Protein AF-A0A9W6ATB6-F1 (afdb_monomer_lite)

Secondary structure (DSSP, 8-state):
-----BSS-TTGGG---TT--SSTT--STTT-HHHHHHHHHHH----SEEEEEEES-SS--SGGGEEEEEEEEPTTEEEEE-SSS-TTSGGGEEEEE--EEEE-HHHHHHHHHSSS-EEEEEEEE--TT--HHHHHHHHHHHHSTTTTT-TTEEEEEEEEETTEEEEEEEES-TT--TTTGGG----PPEEEEEEETTEEEEEE-GGGHHHHHHHHHHHHHHH-SS--SSEEEETTS----S--SS---

Organism: Aspergillus tubingensis (NCBI:txid5068)

Radius of gyration: 21.25 Å; chains: 1; bounding box: 56×43×58 Å

pLDDT: mean 87.38, std 10.64, range [40.62, 98.19]

Structure (mmCIF, N/CA/C/O backbone):
data_AF-A0A9W6ATB6-F1
#
_entry.id   AF-A0A9W6ATB6-F1
#
loop_
_atom_site.group_PDB
_atom_site.id
_atom_site.type_symbol
_atom_site.label_atom_id
_atom_site.label_alt_id
_atom_site.label_comp_id
_atom_site.label_asym_id
_atom_site.label_entity_id
_atom_site.label_seq_id
_atom_site.pdbx_PDB_ins_code
_atom_site.Cartn_x
_atom_site.Cartn_y
_atom_site.Cartn_z
_atom_site.occupancy
_atom_site.B_iso_or_equiv
_atom_site.auth_seq_id
_atom_site.auth_comp_id
_atom_site.auth_asym_id
_atom_site.auth_atom_id
_atom_site.pdbx_PDB_model_num
ATOM 1 N N . MET A 1 1 ? 9.695 2.662 3.527 1.00 40.62 1 MET A N 1
ATOM 2 C CA . MET A 1 1 ? 10.762 3.210 2.650 1.00 40.62 1 MET A CA 1
ATOM 3 C C . MET A 1 1 ? 11.583 2.045 2.100 1.00 40.62 1 MET A C 1
ATOM 5 O O . MET A 1 1 ? 11.672 1.049 2.800 1.00 40.62 1 MET A O 1
ATOM 9 N N . GLY A 1 2 ? 12.122 2.125 0.875 1.00 66.19 2 GLY A N 1
ATOM 10 C CA . GLY A 1 2 ? 12.948 1.052 0.278 1.00 66.19 2 GLY A CA 1
ATOM 11 C C . GLY A 1 2 ? 12.470 0.556 -1.094 1.00 66.19 2 GLY A C 1
ATOM 12 O O . GLY A 1 2 ? 12.297 -0.646 -1.294 1.00 66.19 2 GLY A O 1
ATOM 13 N N . ALA A 1 3 ? 12.191 1.471 -2.027 1.00 74.06 3 ALA A N 1
ATOM 14 C CA . ALA A 1 3 ? 11.895 1.095 -3.409 1.00 74.06 3 ALA A CA 1
ATOM 15 C C . ALA A 1 3 ? 13.180 0.599 -4.101 1.00 74.06 3 ALA A C 1
ATOM 17 O O . ALA A 1 3 ? 14.219 1.225 -3.903 1.00 74.06 3 ALA A O 1
ATOM 18 N N . PRO A 1 4 ? 13.144 -0.480 -4.899 1.00 85.12 4 PRO A N 1
ATOM 19 C CA . PRO A 1 4 ? 14.263 -0.852 -5.759 1.00 85.12 4 PRO A CA 1
ATOM 20 C C . PRO A 1 4 ? 14.436 0.196 -6.857 1.00 85.12 4 PRO A C 1
ATOM 22 O O . PRO A 1 4 ? 13.518 0.427 -7.642 1.00 85.12 4 PRO A O 1
ATOM 25 N N . TRP A 1 5 ? 15.582 0.868 -6.870 1.00 82.88 5 TRP A N 1
ATOM 26 C CA . TRP A 1 5 ? 15.861 1.994 -7.771 1.00 82.88 5 TRP A CA 1
ATOM 27 C C . TRP A 1 5 ? 17.123 1.785 -8.605 1.00 82.88 5 TRP A C 1
ATOM 29 O O . TRP A 1 5 ? 17.363 2.534 -9.549 1.00 82.88 5 TRP A O 1
ATOM 39 N N . TYR A 1 6 ? 17.932 0.783 -8.265 1.00 86.94 6 TYR A N 1
ATOM 40 C CA . TYR A 1 6 ? 19.217 0.566 -8.899 1.00 86.94 6 TYR A CA 1
ATOM 41 C C . TYR A 1 6 ? 19.015 -0.126 -10.253 1.00 86.94 6 TYR A C 1
ATOM 43 O O . TYR A 1 6 ? 18.779 -1.331 -10.309 1.00 86.94 6 TYR A O 1
ATOM 51 N N . ILE A 1 7 ? 19.057 0.677 -11.317 1.00 87.81 7 ILE A N 1
ATOM 52 C CA . ILE A 1 7 ? 18.967 0.275 -12.738 1.00 87.81 7 ILE A CA 1
ATOM 53 C C . ILE A 1 7 ? 20.161 0.785 -13.564 1.00 87.81 7 ILE A C 1
ATOM 55 O O . ILE A 1 7 ? 20.270 0.517 -14.758 1.00 87.81 7 ILE A O 1
ATOM 59 N N . ALA A 1 8 ? 21.018 1.582 -12.920 1.00 79.12 8 ALA A N 1
ATOM 60 C CA . ALA A 1 8 ? 22.196 2.232 -13.472 1.00 79.12 8 ALA A CA 1
ATOM 61 C C . ALA A 1 8 ? 23.217 2.446 -12.339 1.00 79.12 8 ALA A C 1
ATOM 63 O O . ALA A 1 8 ? 22.824 2.804 -11.224 1.00 79.12 8 ALA A O 1
ATOM 64 N N . GLY A 1 9 ? 24.506 2.241 -12.612 1.00 67.94 9 GLY A N 1
ATOM 65 C CA . GLY A 1 9 ? 25.577 2.425 -11.634 1.00 67.94 9 GLY A CA 1
ATOM 66 C C . GLY A 1 9 ? 26.065 3.882 -11.579 1.00 67.94 9 GLY A C 1
ATOM 67 O O . GLY A 1 9 ? 26.130 4.539 -12.620 1.00 67.94 9 GLY A O 1
ATOM 68 N N . PRO A 1 10 ? 26.458 4.410 -10.401 1.00 55.34 10 PRO A N 1
ATOM 69 C CA . PRO A 1 10 ? 26.841 5.817 -10.215 1.00 55.34 10 PRO A CA 1
ATOM 70 C C . PRO A 1 10 ? 28.096 6.262 -10.996 1.00 55.34 10 PRO A C 1
ATOM 72 O O . PRO A 1 10 ? 28.376 7.455 -11.056 1.00 55.34 10 PRO A O 1
ATOM 75 N N . THR A 1 11 ? 28.841 5.342 -11.615 1.00 53.41 11 THR A N 1
ATOM 76 C CA . THR A 1 11 ? 30.089 5.612 -12.359 1.00 53.41 11 THR A CA 1
ATOM 77 C C . THR A 1 11 ? 29.994 5.332 -13.861 1.00 53.41 11 THR A C 1
ATOM 79 O O . THR A 1 11 ? 30.994 5.413 -14.574 1.00 53.41 11 THR A O 1
ATOM 82 N N . GLN A 1 12 ? 28.802 5.032 -14.384 1.00 55.31 12 GLN A N 1
ATOM 83 C CA . GLN A 1 12 ? 28.665 4.714 -15.806 1.00 55.31 12 GLN A CA 1
ATOM 84 C C . GLN A 1 12 ? 28.831 5.956 -16.699 1.00 55.31 12 GLN A C 1
ATOM 86 O O . GLN A 1 12 ? 29.430 5.875 -17.768 1.00 55.31 12 GLN A O 1
ATOM 91 N N . ALA A 1 13 ? 28.397 7.135 -16.233 1.00 52.75 13 ALA A N 1
ATOM 92 C CA . ALA A 1 13 ? 28.571 8.387 -16.975 1.00 52.75 13 ALA A CA 1
ATOM 93 C C . ALA A 1 13 ? 30.051 8.731 -17.240 1.00 52.75 13 ALA A C 1
ATOM 95 O O . ALA A 1 13 ? 30.351 9.431 -18.204 1.00 52.75 13 ALA A O 1
ATOM 96 N N . SER A 1 14 ? 30.975 8.247 -16.401 1.00 55.66 14 SER A N 1
ATOM 97 C CA . SER A 1 14 ? 32.410 8.518 -16.515 1.00 55.66 14 SER A CA 1
ATOM 98 C C . SER A 1 14 ? 33.210 7.429 -17.234 1.00 55.66 14 SER A C 1
ATOM 100 O O . SER A 1 14 ? 34.382 7.660 -17.525 1.00 55.66 14 SER A O 1
ATOM 102 N N . THR A 1 15 ? 32.622 6.266 -17.545 1.00 56.56 15 THR A N 1
ATOM 103 C CA . THR A 1 15 ? 33.332 5.161 -18.216 1.00 56.56 15 THR A CA 1
ATOM 104 C C . THR A 1 15 ? 32.416 4.377 -19.161 1.00 56.56 15 THR A C 1
ATOM 106 O O . THR A 1 15 ? 31.655 3.511 -18.742 1.00 56.56 15 THR A O 1
ATOM 109 N N . LEU A 1 16 ? 32.521 4.653 -20.464 1.00 57.72 16 LEU A N 1
ATOM 110 C CA . LEU A 1 16 ? 31.886 3.854 -21.516 1.00 57.72 16 LEU A CA 1
ATOM 111 C C . LEU A 1 16 ? 32.810 2.684 -21.881 1.00 57.72 16 LEU A C 1
ATOM 113 O O . LEU A 1 16 ? 33.821 2.881 -22.552 1.00 57.72 16 LEU A O 1
ATOM 117 N N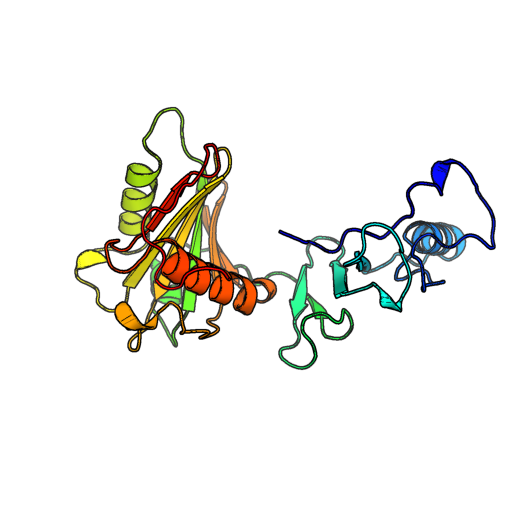 . SER A 1 17 ? 32.482 1.474 -21.426 1.00 62.22 17 SER A N 1
ATOM 118 C CA . SER A 1 17 ? 33.198 0.244 -21.787 1.00 62.22 17 SER A CA 1
ATOM 119 C C . SER A 1 17 ? 32.211 -0.905 -22.040 1.00 62.22 17 SER A C 1
ATOM 121 O O . SER A 1 17 ? 31.280 -1.060 -21.249 1.00 62.22 17 SER A O 1
ATOM 123 N N . PRO A 1 18 ? 32.420 -1.752 -23.069 1.00 56.84 18 PRO A N 1
ATOM 124 C CA . PRO A 1 18 ? 31.570 -2.918 -23.352 1.00 56.84 18 PRO A CA 1
ATOM 125 C C . PRO A 1 18 ? 31.541 -3.973 -22.238 1.00 56.84 18 PRO A C 1
ATOM 127 O O . PRO A 1 18 ? 30.653 -4.815 -22.207 1.00 56.84 18 PRO A O 1
ATOM 130 N N . SER A 1 19 ? 32.530 -3.960 -21.343 1.00 61.38 19 SER A N 1
ATOM 131 C CA . SER A 1 19 ? 32.666 -4.901 -20.224 1.00 61.38 19 SER A CA 1
ATOM 132 C C . SER A 1 19 ? 32.197 -4.327 -18.882 1.00 61.38 19 SER A C 1
ATOM 134 O O . SER A 1 19 ? 32.367 -4.977 -17.849 1.00 61.38 19 SER A O 1
ATOM 136 N N . LEU A 1 20 ? 31.617 -3.120 -18.878 1.00 62.75 20 LEU A N 1
ATOM 137 C CA . LEU A 1 20 ? 31.107 -2.472 -17.674 1.00 62.75 20 LEU A CA 1
ATOM 138 C C . LEU A 1 20 ? 29.583 -2.597 -17.608 1.00 62.75 20 LEU A C 1
ATOM 140 O O . LEU A 1 20 ? 28.862 -1.990 -18.397 1.00 62.75 20 LEU A O 1
ATOM 144 N N . TYR A 1 21 ? 29.107 -3.359 -16.629 1.00 70.62 21 TYR A N 1
ATOM 145 C CA . TYR A 1 21 ? 27.685 -3.527 -16.358 1.00 70.62 21 TYR A CA 1
ATOM 146 C C . TYR A 1 21 ? 27.271 -2.671 -15.174 1.00 70.62 21 TYR A C 1
ATOM 148 O O . TYR A 1 21 ? 27.948 -2.624 -14.146 1.00 70.62 21 TYR A O 1
ATOM 156 N N . SER A 1 22 ? 26.149 -1.985 -15.336 1.00 72.56 22 SER A N 1
ATOM 157 C CA . SER A 1 22 ? 25.661 -0.994 -14.393 1.00 72.56 22 SER A CA 1
ATOM 158 C C . SER A 1 22 ? 25.219 -1.590 -13.086 1.00 72.56 22 SER A C 1
ATOM 160 O O . SER A 1 22 ? 25.426 -0.962 -12.058 1.00 72.56 22 SER A O 1
ATOM 162 N N . VAL A 1 23 ? 24.554 -2.745 -13.137 1.00 80.00 23 VAL A N 1
ATOM 163 C CA . VAL A 1 23 ? 23.928 -3.379 -11.981 1.00 80.00 23 VAL A CA 1
ATOM 164 C C . VAL A 1 23 ? 24.797 -4.550 -11.547 1.00 80.00 23 VAL A C 1
ATOM 166 O O . VAL A 1 23 ? 24.889 -5.538 -12.276 1.00 80.00 23 VAL A O 1
ATOM 169 N N . PRO A 1 24 ? 25.439 -4.477 -10.371 1.00 79.81 24 PRO A N 1
ATOM 170 C CA . PRO A 1 24 ? 26.286 -5.562 -9.906 1.00 79.81 24 PRO A CA 1
ATOM 171 C C . PRO A 1 24 ? 25.545 -6.899 -9.852 1.00 79.81 24 PRO A C 1
ATOM 173 O O . PRO A 1 24 ? 24.448 -6.993 -9.303 1.00 79.81 24 PRO A O 1
ATOM 176 N N . GLY A 1 25 ? 26.159 -7.934 -10.426 1.00 80.62 25 GLY A N 1
ATOM 177 C CA . GLY A 1 25 ? 25.570 -9.271 -10.531 1.00 80.62 25 GLY A CA 1
ATOM 178 C C . GLY A 1 25 ? 24.708 -9.512 -11.774 1.00 80.62 25 GLY A C 1
ATOM 179 O O . GLY A 1 25 ? 24.335 -10.658 -12.006 1.00 80.62 25 GLY A O 1
ATOM 180 N N . TYR A 1 26 ? 24.442 -8.490 -12.595 1.00 86.38 26 TYR A N 1
ATOM 181 C CA . TYR A 1 26 ? 23.658 -8.616 -13.825 1.00 86.38 26 TYR A CA 1
ATOM 182 C C . TYR A 1 26 ? 24.405 -8.059 -15.027 1.00 86.38 26 TYR A C 1
ATOM 184 O O . TYR A 1 26 ? 25.126 -7.070 -14.933 1.00 86.38 26 TYR A O 1
ATOM 192 N N . GLN A 1 27 ? 24.222 -8.720 -16.165 1.00 86.44 27 GLN A N 1
ATOM 193 C CA . GLN A 1 27 ? 24.918 -8.419 -17.415 1.00 86.44 27 GLN A CA 1
ATOM 194 C C . GLN A 1 27 ? 23.938 -8.439 -18.592 1.00 86.44 27 GLN A C 1
ATOM 196 O O . GLN A 1 27 ? 24.212 -9.001 -19.648 1.00 86.44 27 GLN A O 1
ATOM 201 N N . ASP A 1 28 ? 22.740 -7.889 -18.378 1.00 90.06 28 ASP A N 1
ATOM 202 C CA . ASP A 1 28 ? 21.630 -7.986 -19.319 1.00 90.06 28 ASP A CA 1
ATOM 203 C C . ASP A 1 28 ? 20.793 -6.701 -19.391 1.00 90.06 28 ASP A C 1
ATOM 205 O O . ASP A 1 28 ? 20.712 -5.911 -18.447 1.00 90.06 28 ASP A O 1
ATOM 209 N N . ALA A 1 29 ? 20.120 -6.528 -20.529 1.00 91.38 29 ALA A N 1
ATOM 210 C CA . ALA A 1 29 ? 19.270 -5.378 -20.825 1.00 91.38 29 ALA A CA 1
ATOM 211 C C . ALA A 1 29 ? 18.003 -5.275 -19.955 1.00 91.38 29 ALA A C 1
ATOM 213 O O . ALA A 1 29 ? 17.335 -4.245 -19.992 1.00 91.38 29 ALA A O 1
ATOM 214 N N . LYS A 1 30 ? 17.628 -6.310 -19.186 1.00 93.44 30 LYS A N 1
ATOM 215 C CA . LYS A 1 30 ? 16.477 -6.214 -18.276 1.00 93.44 30 LYS A CA 1
ATOM 216 C C . LYS A 1 30 ? 16.838 -5.499 -16.982 1.00 93.44 30 LYS A C 1
ATOM 218 O O . LYS A 1 30 ? 15.944 -4.908 -16.390 1.00 93.44 30 LYS A O 1
ATOM 223 N N . HIS A 1 31 ? 18.093 -5.543 -16.543 1.00 92.12 31 HIS A N 1
ATOM 224 C CA . HIS A 1 31 ? 18.542 -4.901 -15.301 1.00 92.12 31 HIS A CA 1
ATOM 225 C C . HIS A 1 31 ? 19.327 -3.613 -15.562 1.00 92.12 31 HIS A C 1
ATOM 227 O O . HIS A 1 31 ? 19.255 -2.681 -14.765 1.00 92.12 31 HIS A O 1
ATOM 233 N N . ASP A 1 32 ? 20.044 -3.542 -16.684 1.00 88.88 32 ASP A N 1
ATOM 234 C CA . ASP A 1 32 ? 20.870 -2.399 -17.059 1.00 88.88 32 ASP A CA 1
ATOM 235 C C . ASP A 1 32 ? 20.158 -1.510 -18.089 1.00 88.88 32 ASP A C 1
ATOM 237 O O . ASP A 1 32 ? 19.939 -1.908 -19.238 1.00 88.88 32 ASP A O 1
ATOM 241 N N . ILE A 1 33 ? 19.819 -0.281 -17.686 1.00 89.44 33 ILE A N 1
ATOM 242 C CA . ILE A 1 33 ? 19.111 0.667 -18.554 1.00 89.44 33 ILE A CA 1
ATOM 243 C C . ILE A 1 33 ? 19.924 1.078 -19.790 1.00 89.44 33 ILE A C 1
ATOM 245 O O . ILE A 1 33 ? 19.340 1.373 -20.832 1.00 89.44 33 ILE A O 1
ATOM 249 N N . PHE A 1 34 ? 21.255 1.095 -19.705 1.00 86.50 34 PHE A N 1
ATOM 250 C CA . PHE A 1 34 ? 22.114 1.466 -20.823 1.00 86.50 34 PHE A CA 1
ATOM 251 C C . PHE A 1 34 ? 22.158 0.352 -21.868 1.00 86.50 34 PHE A C 1
ATOM 253 O O . PHE A 1 34 ? 22.003 0.628 -23.056 1.00 86.50 34 PHE A O 1
ATOM 260 N N . LEU A 1 35 ? 22.255 -0.911 -21.439 1.00 88.19 35 LEU A N 1
ATOM 261 C CA . LEU A 1 35 ? 22.126 -2.053 -22.351 1.00 88.19 35 LEU A CA 1
ATOM 262 C C . LEU A 1 35 ? 20.732 -2.122 -22.986 1.00 88.19 35 LEU A C 1
ATOM 264 O O . LEU A 1 35 ? 20.614 -2.402 -24.178 1.00 88.19 35 LEU A O 1
ATOM 268 N N . ALA A 1 36 ? 19.677 -1.824 -22.221 1.00 92.75 36 ALA A N 1
ATOM 269 C CA . ALA A 1 36 ? 18.326 -1.692 -22.767 1.00 92.75 36 ALA A CA 1
ATOM 270 C C . ALA A 1 36 ? 18.235 -0.584 -23.824 1.00 92.75 36 ALA A C 1
ATOM 272 O O . ALA A 1 36 ? 17.594 -0.778 -24.856 1.00 92.75 36 ALA A O 1
ATOM 273 N N . LEU A 1 37 ? 18.888 0.558 -23.594 1.00 91.62 37 LEU A N 1
ATOM 274 C CA . LEU A 1 37 ? 18.913 1.668 -24.541 1.00 91.62 37 LEU A CA 1
ATOM 275 C C . LEU A 1 37 ? 19.675 1.314 -25.824 1.00 91.62 37 LEU A C 1
ATOM 277 O O . LEU A 1 37 ? 19.161 1.584 -26.907 1.00 91.62 37 LEU A O 1
ATOM 281 N N . ILE A 1 38 ? 20.850 0.683 -25.716 1.00 90.44 38 ILE A N 1
ATOM 282 C CA . ILE A 1 38 ? 21.612 0.183 -26.873 1.00 90.44 38 ILE A CA 1
ATOM 283 C C . ILE A 1 38 ? 20.737 -0.768 -27.687 1.00 90.44 38 ILE A C 1
ATOM 285 O O . ILE A 1 38 ? 20.545 -0.564 -28.881 1.00 90.44 38 ILE A O 1
ATOM 289 N N . ASN A 1 39 ? 20.128 -1.758 -27.032 1.00 93.56 39 ASN A N 1
ATOM 290 C CA . ASN A 1 39 ? 19.275 -2.732 -27.704 1.00 93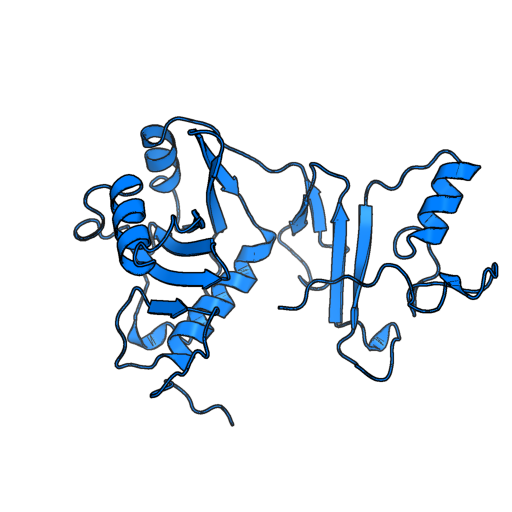.56 39 ASN A CA 1
ATOM 291 C C . ASN A 1 39 ? 18.050 -2.080 -28.373 1.00 93.56 39 ASN A C 1
ATOM 293 O O . ASN A 1 39 ? 17.610 -2.504 -29.442 1.00 93.56 39 ASN A O 1
ATOM 297 N N . TRP A 1 40 ? 17.505 -1.021 -27.775 1.00 96.25 40 TRP A N 1
ATOM 298 C CA . TRP A 1 40 ? 16.414 -0.271 -28.383 1.00 96.25 40 TRP A CA 1
ATOM 299 C C . TRP A 1 40 ? 16.869 0.494 -29.631 1.00 96.25 40 TRP A C 1
ATOM 301 O O . TRP A 1 40 ? 16.208 0.411 -30.665 1.00 96.25 40 TRP A O 1
ATOM 311 N N . VAL A 1 41 ? 17.994 1.206 -29.563 1.00 96.94 41 VAL A N 1
ATOM 312 C CA . VAL A 1 41 ? 18.489 2.031 -30.675 1.00 96.94 41 VAL A CA 1
ATOM 313 C C . VAL A 1 41 ? 19.029 1.177 -31.822 1.00 96.94 41 VAL A C 1
ATOM 315 O O . VAL A 1 41 ? 18.716 1.451 -32.977 1.00 96.94 41 VAL A O 1
ATOM 318 N N . GLU A 1 42 ? 19.817 0.147 -31.519 1.00 96.12 42 GLU A N 1
ATOM 319 C CA . GLU A 1 42 ? 20.503 -0.666 -32.529 1.00 96.12 42 GLU A CA 1
ATOM 320 C C . GLU A 1 42 ? 19.608 -1.771 -33.099 1.00 96.12 42 GLU A C 1
ATOM 322 O O . GLU A 1 42 ? 19.632 -2.019 -34.303 1.00 96.12 42 GLU A O 1
ATOM 327 N N . ASN A 1 43 ? 18.773 -2.398 -32.261 1.00 96.62 43 ASN A N 1
ATOM 328 C CA . ASN A 1 43 ? 17.962 -3.559 -32.653 1.00 96.62 43 ASN A CA 1
ATOM 329 C C . ASN A 1 43 ? 16.454 -3.269 -32.675 1.00 96.62 43 ASN A C 1
ATOM 331 O O . ASN A 1 43 ? 15.649 -4.188 -32.835 1.00 96.62 43 ASN A O 1
ATOM 335 N N . GLY A 1 44 ? 16.034 -2.019 -32.455 1.00 95.62 44 GLY A N 1
ATOM 336 C CA . GLY A 1 44 ? 14.619 -1.631 -32.448 1.00 95.62 44 GLY A CA 1
ATOM 337 C C . GLY A 1 44 ? 13.796 -2.255 -31.313 1.00 95.62 44 GLY A C 1
ATOM 338 O O . GLY A 1 44 ? 12.567 -2.226 -31.362 1.00 95.62 44 GLY A O 1
ATOM 339 N N . THR A 1 45 ? 14.441 -2.832 -30.294 1.00 95.62 45 THR A N 1
ATOM 340 C CA . THR A 1 45 ? 13.764 -3.593 -29.234 1.00 95.62 45 THR A CA 1
ATOM 341 C C . THR A 1 45 ? 13.587 -2.738 -27.982 1.00 95.62 45 THR A C 1
ATOM 343 O O . THR A 1 45 ? 14.453 -2.698 -27.109 1.00 95.62 45 THR A O 1
ATOM 346 N N . ALA A 1 46 ? 12.458 -2.033 -27.895 1.00 94.50 46 ALA A N 1
ATOM 347 C CA . ALA A 1 46 ? 12.116 -1.228 -26.724 1.00 94.50 46 ALA A CA 1
ATOM 348 C C . ALA A 1 46 ? 11.811 -2.117 -25.497 1.00 94.50 46 ALA A C 1
ATOM 350 O O . ALA A 1 46 ? 11.103 -3.118 -25.636 1.00 94.50 46 ALA A O 1
ATOM 351 N N . PRO A 1 47 ? 12.281 -1.761 -24.288 1.00 94.75 47 PRO A N 1
ATOM 352 C CA . PRO A 1 47 ? 11.979 -2.529 -23.086 1.00 94.75 47 PRO A CA 1
ATOM 353 C C . PRO A 1 47 ? 10.536 -2.293 -22.612 1.00 94.75 47 PRO A C 1
ATOM 355 O O . PRO A 1 47 ? 10.122 -1.160 -22.369 1.00 94.75 47 PRO A O 1
ATOM 358 N N . ASP A 1 48 ? 9.784 -3.371 -22.381 1.00 93.00 48 ASP A N 1
ATOM 359 C CA . ASP A 1 48 ? 8.476 -3.307 -21.707 1.00 93.00 48 ASP A CA 1
ATOM 360 C C . ASP A 1 48 ? 8.597 -2.943 -20.213 1.00 93.00 48 ASP A C 1
ATOM 362 O O . ASP A 1 48 ? 7.662 -2.409 -19.601 1.00 93.00 48 ASP A O 1
ATOM 366 N N . TYR A 1 49 ? 9.742 -3.271 -19.611 1.00 95.38 49 TYR A N 1
ATOM 367 C CA . TYR A 1 49 ? 10.080 -3.002 -18.218 1.00 95.38 49 TYR A CA 1
ATOM 368 C C . TYR A 1 49 ? 11.596 -3.055 -17.996 1.00 95.38 49 TYR A C 1
ATOM 370 O O . TYR A 1 49 ? 12.315 -3.677 -18.774 1.00 95.38 49 TYR A O 1
ATOM 378 N N . ILE A 1 50 ? 12.056 -2.453 -16.896 1.00 95.88 50 ILE A N 1
ATOM 379 C CA . ILE A 1 50 ? 13.435 -2.563 -16.388 1.00 95.88 50 ILE A CA 1
ATOM 380 C C . ILE A 1 50 ? 13.382 -3.007 -14.926 1.00 95.88 50 ILE A C 1
ATOM 382 O O . ILE A 1 50 ? 12.603 -2.462 -14.152 1.00 95.88 50 ILE A O 1
ATOM 386 N N . ILE A 1 51 ? 14.173 -3.989 -14.514 1.00 95.31 51 ILE A N 1
ATOM 387 C CA . ILE A 1 51 ? 14.200 -4.498 -13.142 1.00 95.31 51 ILE A CA 1
ATOM 388 C C . ILE A 1 51 ? 15.086 -3.595 -12.286 1.00 95.31 51 ILE A C 1
ATOM 390 O O . ILE A 1 51 ? 16.302 -3.551 -12.449 1.00 95.31 51 ILE A O 1
ATOM 394 N N . GLY A 1 52 ? 14.465 -2.898 -11.335 1.00 93.12 52 GLY A N 1
ATOM 395 C CA . GLY A 1 52 ? 15.176 -2.180 -10.287 1.00 93.12 52 GLY A CA 1
ATOM 396 C C . GLY A 1 52 ? 15.605 -3.127 -9.178 1.00 93.12 52 GLY A C 1
ATOM 397 O O . GLY A 1 52 ? 14.800 -3.939 -8.716 1.00 93.12 52 GLY A O 1
ATOM 398 N N . SER A 1 53 ? 16.842 -2.971 -8.712 1.00 90.69 53 SER A N 1
ATOM 399 C CA . SER A 1 53 ? 17.380 -3.698 -7.559 1.00 90.69 53 SER A CA 1
ATOM 400 C C . SER A 1 53 ? 17.517 -2.790 -6.335 1.00 90.69 53 SER A C 1
ATOM 402 O O . SER A 1 53 ? 17.720 -1.576 -6.442 1.00 90.69 53 SER A O 1
ATOM 404 N N . ARG A 1 54 ? 17.367 -3.377 -5.149 1.00 88.81 54 ARG A N 1
ATOM 405 C CA . ARG A 1 54 ? 17.735 -2.783 -3.866 1.00 88.81 54 ARG A CA 1
ATOM 406 C C . ARG A 1 54 ? 18.760 -3.689 -3.212 1.00 88.81 54 ARG A C 1
ATOM 408 O O . ARG A 1 54 ? 18.576 -4.902 -3.181 1.00 88.81 54 ARG A O 1
ATOM 415 N N . PHE A 1 55 ? 19.798 -3.064 -2.680 1.00 86.75 55 PHE A N 1
ATOM 416 C CA . PHE A 1 55 ? 20.824 -3.737 -1.909 1.00 86.75 55 PHE A CA 1
ATOM 417 C C . PHE A 1 55 ? 20.615 -3.427 -0.421 1.00 86.75 55 PHE A C 1
ATOM 419 O O . PHE A 1 55 ? 20.268 -2.297 -0.065 1.00 86.75 55 PHE A O 1
ATOM 426 N N . ASN A 1 56 ? 20.811 -4.419 0.445 1.00 85.25 56 ASN A N 1
ATOM 427 C CA . ASN A 1 56 ? 20.786 -4.267 1.906 1.00 85.25 56 ASN A CA 1
ATOM 428 C C . ASN A 1 56 ? 22.141 -3.849 2.496 1.00 85.25 56 ASN A C 1
ATOM 430 O O . ASN A 1 56 ? 22.272 -3.747 3.714 1.00 85.25 56 ASN A O 1
ATOM 434 N N . SER A 1 57 ? 23.135 -3.606 1.643 1.00 77.44 57 SER A N 1
ATOM 435 C CA . SER A 1 57 ? 24.486 -3.217 2.024 1.00 77.44 57 SER A CA 1
ATOM 436 C C . SER A 1 57 ? 24.803 -1.817 1.514 1.00 77.44 57 SER A C 1
ATOM 438 O O . SER A 1 57 ? 24.496 -1.463 0.377 1.00 77.44 57 SER A O 1
ATOM 440 N N . SER A 1 58 ? 25.441 -1.023 2.372 1.00 69.31 58 SER A N 1
ATOM 441 C CA . SER A 1 58 ? 25.939 0.316 2.030 1.00 69.31 58 SER A CA 1
ATOM 442 C C . SER A 1 58 ? 27.384 0.298 1.525 1.00 69.31 58 SER A C 1
ATOM 444 O O . SER A 1 58 ? 27.895 1.335 1.109 1.00 69.31 58 SER A O 1
ATOM 446 N N . VAL A 1 59 ? 28.055 -0.856 1.612 1.00 71.25 59 VAL A N 1
ATOM 447 C CA . VAL A 1 59 ? 29.504 -0.998 1.388 1.00 71.25 59 VAL A CA 1
ATOM 448 C C . VAL A 1 59 ? 29.803 -1.938 0.223 1.00 71.25 59 VAL A C 1
ATOM 450 O O . VAL A 1 59 ? 30.755 -1.715 -0.517 1.00 71.25 59 VAL A O 1
ATOM 453 N N . GLU A 1 60 ? 28.971 -2.961 0.028 1.00 71.44 60 GLU A N 1
ATOM 454 C CA . GLU A 1 60 ? 29.165 -3.986 -0.991 1.00 71.44 60 GLU A CA 1
ATOM 455 C C . GLU A 1 60 ? 27.901 -4.146 -1.838 1.00 71.44 60 GLU A C 1
ATOM 457 O O . GLU A 1 60 ? 26.854 -4.569 -1.352 1.00 71.44 60 GLU A O 1
ATOM 462 N N . TYR A 1 61 ? 28.009 -3.829 -3.124 1.00 75.94 61 TYR A N 1
ATOM 463 C CA . TYR A 1 61 ? 26.933 -4.001 -4.093 1.00 75.94 61 TYR A CA 1
ATOM 464 C C . TYR A 1 61 ? 27.261 -5.225 -4.947 1.00 75.94 61 TYR A C 1
ATOM 466 O O . TYR A 1 61 ? 28.022 -5.121 -5.904 1.00 75.94 61 TYR A O 1
ATOM 474 N N . THR A 1 62 ? 26.739 -6.391 -4.576 1.00 77.81 62 THR A N 1
ATOM 475 C CA . THR A 1 62 ? 26.884 -7.656 -5.316 1.00 77.81 62 THR A CA 1
ATOM 476 C C . THR A 1 62 ? 25.534 -8.362 -5.378 1.00 77.81 62 THR A C 1
ATOM 478 O O . THR A 1 62 ? 24.607 -7.998 -4.657 1.00 77.81 62 THR A O 1
ATOM 481 N N . SER A 1 63 ? 25.393 -9.390 -6.219 1.00 77.56 63 SER A N 1
ATOM 482 C CA . SER A 1 63 ? 24.143 -10.164 -6.311 1.00 77.56 63 SER A CA 1
ATOM 483 C C . SER A 1 63 ? 23.674 -10.708 -4.956 1.00 77.56 63 SER A C 1
ATOM 485 O O . SER A 1 63 ? 22.477 -10.773 -4.704 1.00 77.56 63 SER A O 1
ATOM 487 N N . ASN A 1 64 ? 24.608 -11.039 -4.061 1.00 82.69 64 ASN A N 1
ATOM 488 C CA . ASN A 1 64 ? 24.316 -11.583 -2.733 1.00 82.69 64 ASN A CA 1
ATOM 489 C C . ASN A 1 64 ? 23.785 -10.538 -1.743 1.00 82.69 64 ASN A C 1
ATOM 491 O O . ASN A 1 64 ? 23.198 -10.906 -0.729 1.00 82.69 64 ASN A O 1
ATOM 495 N N . THR A 1 65 ? 24.000 -9.248 -2.007 1.00 84.62 65 THR A N 1
ATOM 496 C CA . THR A 1 65 ? 23.505 -8.162 -1.152 1.00 84.62 65 THR A CA 1
ATOM 497 C C . THR A 1 65 ? 22.182 -7.591 -1.654 1.00 84.62 65 THR A C 1
ATOM 499 O O . THR A 1 65 ? 21.655 -6.654 -1.056 1.00 84.62 65 THR A O 1
ATOM 502 N N . ILE A 1 66 ? 21.605 -8.153 -2.722 1.00 87.69 66 ILE A N 1
ATOM 503 C CA . ILE A 1 66 ? 20.272 -7.791 -3.205 1.00 87.69 66 ILE A CA 1
ATOM 504 C C . ILE A 1 66 ? 19.226 -8.414 -2.297 1.00 87.69 66 ILE A C 1
ATOM 506 O O . ILE A 1 66 ? 19.157 -9.629 -2.146 1.00 87.69 66 ILE A O 1
ATOM 510 N N . ASP A 1 67 ? 18.374 -7.573 -1.725 1.00 88.75 67 ASP A N 1
ATOM 511 C CA . ASP A 1 67 ? 17.296 -8.018 -0.846 1.00 88.75 67 ASP A CA 1
ATOM 512 C C . ASP A 1 67 ? 15.904 -7.721 -1.404 1.00 88.75 67 ASP A C 1
ATOM 514 O O . ASP A 1 67 ? 14.904 -8.081 -0.787 1.00 88.75 67 ASP A O 1
ATOM 518 N N . LYS A 1 68 ? 15.813 -7.026 -2.545 1.00 90.19 68 LYS A N 1
ATOM 519 C CA . LYS A 1 68 ? 14.538 -6.754 -3.210 1.00 90.19 68 LYS A CA 1
ATOM 520 C C . LYS A 1 68 ? 14.714 -6.348 -4.663 1.00 90.19 68 LYS A C 1
ATOM 522 O O . LYS A 1 68 ? 15.454 -5.410 -4.957 1.00 90.19 68 LYS A O 1
ATOM 527 N N . GLN A 1 69 ? 13.920 -6.936 -5.551 1.00 92.19 69 GLN A N 1
ATOM 528 C CA . GLN A 1 69 ? 13.834 -6.532 -6.951 1.00 92.19 69 GLN A CA 1
ATOM 529 C C . GLN A 1 69 ? 12.394 -6.293 -7.394 1.00 92.19 69 GLN A C 1
ATOM 531 O O . GLN A 1 69 ? 11.466 -6.974 -6.963 1.00 92.19 69 GLN A O 1
ATOM 536 N N . ARG A 1 70 ? 12.170 -5.300 -8.257 1.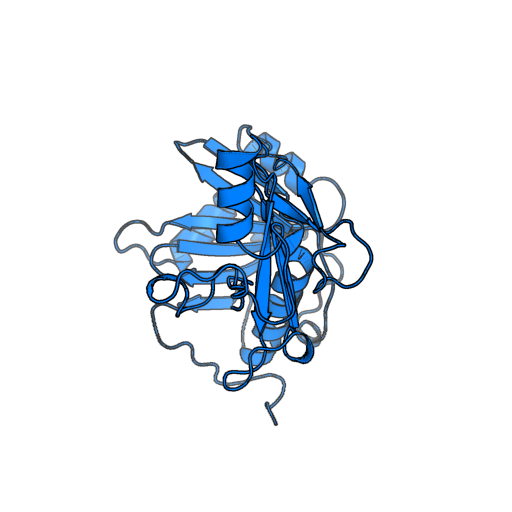00 93.44 70 ARG A N 1
ATOM 537 C CA . ARG A 1 70 ? 10.843 -5.030 -8.836 1.00 93.44 70 ARG A CA 1
ATOM 538 C C . ARG A 1 70 ? 10.969 -4.601 -10.294 1.00 93.44 70 ARG A C 1
ATOM 540 O O . ARG A 1 70 ? 11.819 -3.760 -10.585 1.00 93.44 70 ARG A O 1
ATOM 547 N N . PRO A 1 71 ? 10.095 -5.079 -11.196 1.00 94.88 71 PRO A N 1
ATOM 548 C CA . PRO A 1 71 ? 10.016 -4.507 -12.527 1.00 94.88 71 PRO A CA 1
ATOM 549 C C . PRO A 1 71 ? 9.452 -3.080 -12.456 1.00 94.88 71 PRO A C 1
ATOM 551 O O . PRO A 1 71 ? 8.422 -2.809 -11.841 1.00 94.88 71 PRO A O 1
ATOM 554 N N . ILE A 1 72 ? 10.137 -2.150 -13.103 1.00 93.62 72 ILE A N 1
ATOM 555 C CA . ILE A 1 72 ? 9.692 -0.793 -13.391 1.00 93.62 72 ILE A CA 1
ATOM 556 C C . ILE A 1 72 ? 9.024 -0.857 -14.760 1.00 93.62 72 ILE A C 1
ATOM 558 O O . ILE A 1 72 ? 9.685 -0.927 -15.792 1.00 93.62 72 ILE A O 1
ATOM 562 N N . CYS A 1 73 ? 7.697 -0.908 -14.755 1.00 93.31 73 CYS A N 1
ATOM 563 C CA . CYS A 1 73 ? 6.904 -1.096 -15.962 1.00 93.31 73 CYS A CA 1
ATOM 564 C C . CYS A 1 73 ? 6.797 0.183 -16.793 1.00 93.31 73 CYS A C 1
ATOM 566 O O . CYS A 1 73 ? 6.632 1.275 -16.241 1.00 93.31 73 CYS A O 1
ATOM 568 N N . ALA A 1 74 ? 6.782 0.034 -18.118 1.00 92.19 74 ALA A N 1
ATOM 569 C CA . ALA A 1 74 ? 6.439 1.124 -19.017 1.00 92.19 74 ALA A CA 1
ATOM 570 C C . ALA A 1 74 ? 5.028 1.658 -18.708 1.00 92.19 74 ALA A C 1
ATOM 572 O O . ALA A 1 74 ? 4.049 0.907 -18.596 1.00 92.19 74 ALA A O 1
ATOM 573 N N . TYR A 1 75 ? 4.914 2.978 -18.565 1.00 86.00 75 TYR A N 1
ATOM 574 C CA . TYR A 1 75 ? 3.635 3.639 -18.322 1.00 86.00 75 TYR A CA 1
ATOM 575 C C . TYR A 1 75 ? 2.643 3.318 -19.460 1.00 86.00 75 TYR A C 1
ATOM 577 O O . TYR A 1 75 ? 3.041 3.356 -20.623 1.00 86.00 75 TYR A O 1
ATOM 585 N N . PRO A 1 76 ? 1.352 3.032 -19.177 1.00 87.50 76 PRO A N 1
ATOM 586 C CA . PRO A 1 76 ? 0.627 3.180 -17.906 1.00 87.50 76 PRO A CA 1
ATOM 587 C C . PRO A 1 76 ? 0.560 1.921 -17.025 1.00 87.50 76 PRO A C 1
ATOM 589 O O . PRO A 1 76 ? -0.244 1.882 -16.086 1.00 87.50 76 PRO A O 1
ATOM 592 N N . LYS A 1 77 ? 1.343 0.881 -17.332 1.00 90.00 77 LYS A N 1
ATOM 593 C CA . LYS A 1 77 ? 1.341 -0.373 -16.571 1.00 90.00 77 LYS A CA 1
ATOM 594 C C . LYS A 1 77 ? 2.048 -0.191 -15.225 1.00 90.00 77 LYS A C 1
ATOM 596 O O . LYS A 1 77 ? 2.884 0.693 -15.057 1.00 90.00 77 LYS A O 1
ATOM 601 N N . LEU A 1 78 ? 1.717 -1.049 -14.266 1.00 87.94 78 LEU A N 1
ATOM 602 C CA . LEU A 1 78 ? 2.404 -1.171 -12.984 1.00 87.94 78 LEU A CA 1
ATOM 603 C C . LEU A 1 78 ? 2.740 -2.628 -12.698 1.00 87.94 78 LEU A C 1
ATOM 605 O O . LEU A 1 78 ? 2.029 -3.534 -13.130 1.00 87.94 78 LEU A O 1
ATOM 609 N N . ALA A 1 79 ? 3.808 -2.829 -11.932 1.00 90.12 79 ALA A N 1
ATOM 610 C CA . ALA A 1 79 ? 4.196 -4.142 -11.455 1.00 90.12 79 ALA A CA 1
ATOM 611 C C . ALA A 1 79 ? 3.168 -4.657 -10.451 1.00 90.12 79 ALA A C 1
ATOM 613 O O . ALA A 1 79 ? 2.966 -4.073 -9.383 1.00 90.12 79 ALA A O 1
ATOM 614 N N . GLN A 1 80 ? 2.530 -5.763 -10.801 1.00 88.81 80 GLN A N 1
ATOM 615 C CA . GLN A 1 80 ? 1.534 -6.439 -9.995 1.00 88.81 80 GLN A CA 1
ATOM 616 C C . GLN A 1 80 ? 2.057 -7.816 -9.609 1.00 88.81 80 GLN A C 1
ATOM 618 O O . GLN A 1 80 ? 2.399 -8.617 -10.473 1.00 88.81 80 GLN A O 1
ATOM 623 N N . TYR A 1 81 ? 2.087 -8.083 -8.305 1.00 87.06 81 TYR A N 1
ATOM 624 C CA . TYR A 1 81 ? 2.433 -9.398 -7.778 1.00 87.06 81 TYR A CA 1
ATOM 625 C C . TYR A 1 81 ? 1.438 -10.447 -8.285 1.00 87.06 81 TYR A C 1
ATOM 627 O O . TYR A 1 81 ? 0.225 -10.211 -8.247 1.00 87.06 81 TYR A O 1
ATOM 635 N N . VAL A 1 82 ? 1.943 -11.593 -8.741 1.00 88.31 82 VAL A N 1
ATOM 636 C CA . VAL A 1 82 ? 1.113 -12.664 -9.322 1.00 88.31 82 VAL A CA 1
ATOM 637 C C . VAL A 1 82 ? 0.288 -13.417 -8.275 1.00 88.31 82 VAL A C 1
ATOM 639 O O . VAL A 1 82 ? -0.689 -14.070 -8.625 1.00 88.31 82 VAL A O 1
ATOM 642 N N . GLY A 1 83 ? 0.618 -13.264 -6.987 1.00 82.19 83 GLY A N 1
ATOM 643 C CA . GLY A 1 83 ? -0.120 -13.855 -5.864 1.00 82.19 83 GLY A CA 1
ATOM 644 C C . GLY A 1 83 ? 0.588 -15.034 -5.195 1.00 82.19 83 GLY A C 1
ATOM 645 O O . GLY A 1 83 ? 0.149 -15.473 -4.136 1.00 82.19 83 GLY A O 1
ATOM 646 N N . SER A 1 84 ? 1.702 -15.501 -5.755 1.00 83.12 84 SER A N 1
ATOM 647 C CA . SER A 1 84 ? 2.499 -16.627 -5.261 1.00 83.12 84 SER A CA 1
ATOM 648 C C . SER A 1 84 ? 3.993 -16.396 -5.499 1.00 83.12 84 SER A C 1
ATOM 650 O O . SER A 1 84 ? 4.351 -15.680 -6.432 1.00 83.12 84 SER A O 1
ATOM 652 N N . GLY A 1 85 ? 4.840 -17.033 -4.686 1.00 89.19 85 GLY A N 1
ATOM 653 C CA . GLY A 1 85 ? 6.299 -16.896 -4.742 1.00 89.19 85 GLY A CA 1
ATOM 654 C C . GLY A 1 85 ? 6.871 -15.970 -3.665 1.00 89.19 85 GLY A C 1
ATOM 655 O O . GLY A 1 85 ? 6.174 -15.557 -2.737 1.00 89.19 85 GLY A O 1
ATOM 656 N N . ASP A 1 86 ? 8.165 -15.675 -3.763 1.00 87.44 86 ASP A N 1
ATOM 657 C CA . ASP A 1 86 ? 8.782 -14.650 -2.927 1.00 87.44 86 ASP A CA 1
ATOM 658 C C . ASP A 1 86 ? 8.333 -13.269 -3.415 1.00 87.44 86 ASP A C 1
ATOM 660 O O . ASP A 1 86 ? 8.431 -12.942 -4.602 1.00 87.44 86 ASP A O 1
ATOM 664 N N . ILE A 1 87 ? 7.837 -12.446 -2.491 1.00 86.88 87 ILE A N 1
ATOM 665 C CA . ILE A 1 87 ? 7.452 -11.080 -2.810 1.00 86.88 87 ILE A CA 1
ATOM 666 C C . ILE A 1 87 ? 8.673 -10.246 -3.174 1.00 86.88 87 ILE A C 1
ATOM 668 O O . ILE A 1 87 ? 8.494 -9.246 -3.846 1.00 86.88 87 ILE A O 1
ATOM 672 N N . ASP A 1 88 ? 9.884 -10.588 -2.740 1.00 89.25 88 ASP A N 1
ATOM 673 C CA . ASP A 1 88 ? 11.082 -9.791 -2.997 1.00 89.25 88 ASP A CA 1
ATOM 674 C C . ASP A 1 88 ? 11.794 -10.123 -4.317 1.00 89.25 88 ASP A C 1
ATOM 676 O O . ASP A 1 88 ? 12.614 -9.327 -4.775 1.00 89.25 88 ASP A O 1
ATOM 680 N N . ASP A 1 89 ? 11.341 -11.166 -5.012 1.00 91.75 89 ASP A N 1
ATOM 681 C CA . ASP A 1 89 ? 11.788 -11.563 -6.349 1.00 91.75 89 ASP A CA 1
ATOM 682 C C . ASP A 1 89 ? 10.963 -10.880 -7.462 1.00 91.75 89 ASP A C 1
ATOM 684 O O . ASP A 1 89 ? 9.727 -10.889 -7.454 1.00 91.75 89 ASP A O 1
ATOM 688 N N . ALA A 1 90 ? 11.646 -10.294 -8.451 1.00 93.94 90 ALA A N 1
ATOM 689 C CA . ALA A 1 90 ? 11.020 -9.639 -9.597 1.00 93.94 90 ALA A CA 1
ATOM 690 C C . ALA A 1 90 ? 10.263 -10.605 -10.526 1.00 93.94 90 ALA A C 1
ATOM 692 O O . ALA A 1 90 ? 9.328 -10.162 -11.195 1.00 93.94 90 ALA A O 1
ATOM 693 N N . ALA A 1 91 ? 10.618 -11.895 -10.561 1.00 94.50 91 ALA A N 1
ATOM 694 C CA . ALA A 1 91 ? 9.959 -12.898 -11.402 1.00 94.50 91 ALA A CA 1
ATOM 695 C C . ALA A 1 91 ? 8.490 -13.136 -11.013 1.00 94.50 91 ALA A C 1
ATOM 697 O O . ALA A 1 91 ? 7.676 -13.514 -11.853 1.00 94.50 91 ALA A O 1
ATOM 698 N N . ASN A 1 92 ? 8.126 -12.842 -9.761 1.00 94.25 92 ASN A N 1
ATOM 699 C CA . ASN A 1 92 ? 6.762 -12.994 -9.254 1.00 94.25 92 ASN A CA 1
ATOM 700 C C . ASN A 1 92 ? 5.896 -11.740 -9.490 1.00 94.25 92 ASN A C 1
ATOM 702 O O . ASN A 1 92 ? 4.867 -11.548 -8.835 1.00 94.25 92 ASN A O 1
ATOM 706 N N . PHE A 1 93 ? 6.298 -10.861 -10.414 1.00 93.12 93 PHE A N 1
ATOM 707 C CA . PHE A 1 93 ? 5.564 -9.655 -10.792 1.00 93.12 93 PHE A CA 1
ATOM 708 C C . PHE A 1 93 ? 5.348 -9.578 -12.300 1.00 93.12 93 PHE A C 1
ATOM 710 O O . PHE A 1 93 ? 6.235 -9.857 -13.097 1.00 93.12 93 PHE A O 1
ATOM 717 N N . GLU A 1 94 ? 4.180 -9.077 -12.688 1.00 93.69 94 GLU A N 1
ATOM 718 C CA . GLU A 1 94 ? 3.828 -8.813 -14.080 1.00 93.69 94 GLU A CA 1
ATOM 719 C C . GLU A 1 94 ? 3.411 -7.356 -14.265 1.00 93.69 94 GLU A C 1
ATOM 721 O O . GLU A 1 94 ? 2.735 -6.766 -13.420 1.00 93.69 94 GLU A O 1
ATOM 726 N N . CYS A 1 95 ? 3.770 -6.770 -15.405 1.00 92.81 95 CYS A N 1
ATOM 727 C CA . CYS A 1 95 ? 3.332 -5.428 -15.761 1.00 92.81 95 CYS A CA 1
ATOM 728 C C . CYS A 1 95 ? 1.885 -5.443 -16.259 1.00 92.81 95 CYS A C 1
ATOM 730 O O . CYS A 1 95 ? 1.614 -5.810 -17.403 1.00 92.81 95 CYS A O 1
ATOM 732 N N . LYS A 1 96 ? 0.952 -4.990 -15.417 1.00 90.75 96 LYS A N 1
ATOM 733 C CA . LYS A 1 96 ? -0.484 -4.932 -15.725 1.00 90.75 96 LYS A CA 1
ATOM 734 C C . LYS A 1 96 ? -0.997 -3.502 -15.731 1.00 90.75 96 LYS A C 1
ATOM 736 O O . LYS A 1 96 ? -0.503 -2.633 -15.013 1.00 90.75 96 LYS A O 1
ATOM 741 N N . ALA A 1 97 ? -1.996 -3.240 -16.569 1.00 85.69 97 ALA A N 1
ATOM 742 C CA . ALA A 1 97 ? -2.720 -1.981 -16.509 1.00 85.69 97 ALA A CA 1
ATOM 743 C C . ALA A 1 97 ? -3.472 -1.892 -15.175 1.00 85.69 97 ALA A C 1
ATOM 745 O O . ALA A 1 97 ? -4.038 -2.874 -14.696 1.00 85.69 97 ALA A O 1
ATOM 746 N N . LEU A 1 98 ? -3.494 -0.702 -14.581 1.00 76.44 98 LEU A N 1
ATOM 747 C CA . LEU A 1 98 ? -4.306 -0.465 -13.396 1.00 76.44 98 LEU A CA 1
ATOM 748 C C . LEU A 1 98 ? -5.789 -0.630 -13.726 1.00 76.44 98 LEU A C 1
ATOM 750 O O . LEU A 1 98 ? -6.316 0.105 -14.562 1.00 76.44 98 LEU A O 1
ATOM 754 N N . VAL A 1 99 ? -6.472 -1.507 -12.992 1.00 77.94 99 VAL A N 1
ATOM 755 C CA . VAL A 1 99 ? -7.936 -1.513 -12.953 1.00 77.94 99 VAL A CA 1
ATOM 756 C C . VAL A 1 99 ? -8.376 -0.262 -12.197 1.00 77.94 99 VAL A C 1
ATOM 758 O O . VAL A 1 99 ? -8.073 -0.090 -11.011 1.00 77.94 99 VAL A O 1
ATOM 761 N N . ARG A 1 100 ? -9.019 0.654 -12.922 1.00 76.75 100 ARG A N 1
ATOM 762 C CA . ARG A 1 100 ? -9.530 1.919 -12.395 1.00 76.75 100 ARG A CA 1
ATOM 763 C C . ARG A 1 100 ? -11.030 1.962 -12.610 1.00 76.75 100 ARG A C 1
ATOM 765 O O . ARG A 1 100 ? -11.468 2.073 -13.754 1.00 76.75 100 ARG A O 1
ATOM 772 N N . THR A 1 101 ? -11.787 1.976 -11.525 1.00 78.12 101 THR A N 1
ATOM 773 C CA . THR A 1 101 ? -13.205 2.313 -11.594 1.00 78.12 101 THR A CA 1
ATOM 774 C C . THR A 1 101 ? -13.327 3.829 -11.484 1.00 78.12 101 THR A C 1
ATOM 776 O O . THR A 1 101 ? -12.846 4.444 -10.527 1.00 78.12 101 THR A O 1
ATOM 779 N N . THR A 1 102 ? -13.900 4.455 -12.512 1.00 77.81 102 THR A N 1
ATOM 780 C CA . THR A 1 102 ? -14.262 5.877 -12.485 1.00 77.81 102 THR A CA 1
ATOM 781 C C . THR A 1 102 ? -15.774 5.957 -12.534 1.00 77.81 102 THR A C 1
ATOM 783 O O . THR A 1 102 ? -16.376 5.629 -13.551 1.00 77.81 102 THR A O 1
ATOM 786 N N . SER A 1 103 ? -16.385 6.379 -11.437 1.00 80.12 103 SER A N 1
ATOM 787 C CA . SER A 1 103 ? -17.829 6.576 -11.346 1.00 80.12 103 SER A CA 1
ATOM 788 C C . SER A 1 103 ? -18.140 7.685 -10.345 1.00 80.12 103 SER A C 1
ATOM 790 O O . SER A 1 103 ? -17.240 8.277 -9.743 1.00 80.12 103 SER A O 1
ATOM 792 N N . ASN A 1 104 ? -19.424 7.996 -10.171 1.00 88.25 104 ASN A N 1
ATOM 793 C CA . ASN A 1 104 ? -19.850 8.870 -9.086 1.00 88.25 104 ASN A CA 1
ATOM 794 C C . ASN A 1 104 ? -19.554 8.216 -7.717 1.00 88.25 104 ASN A C 1
ATOM 796 O O . ASN A 1 104 ? -19.360 7.001 -7.613 1.00 88.25 104 ASN A O 1
ATOM 800 N N . LEU A 1 105 ? -19.497 9.038 -6.668 1.00 90.31 105 LEU A N 1
ATOM 801 C CA . LEU A 1 105 ? -19.155 8.572 -5.324 1.00 90.31 105 LEU A CA 1
ATOM 802 C C . LEU A 1 105 ? -20.144 7.533 -4.758 1.00 90.31 105 LEU A C 1
ATOM 804 O O . LEU A 1 105 ? -19.659 6.579 -4.159 1.00 90.31 105 LEU A O 1
ATOM 808 N N . PRO A 1 106 ? -21.477 7.643 -4.955 1.00 92.88 106 PRO A N 1
ATOM 809 C CA . PRO A 1 106 ? -22.412 6.608 -4.509 1.00 92.88 106 PRO A CA 1
ATOM 810 C C . PRO A 1 106 ? -22.099 5.219 -5.077 1.00 92.88 106 PRO A C 1
ATOM 812 O O . PRO A 1 106 ? -21.977 4.274 -4.309 1.00 92.88 106 PRO A O 1
ATOM 815 N N . ASN A 1 107 ? -21.840 5.102 -6.384 1.00 90.88 107 ASN A N 1
ATOM 816 C CA . ASN A 1 107 ? -21.515 3.809 -6.992 1.00 90.88 107 ASN A CA 1
ATOM 817 C C . ASN A 1 107 ? -20.178 3.250 -6.471 1.00 90.88 107 ASN A C 1
ATOM 819 O O . ASN A 1 107 ? -20.059 2.050 -6.243 1.00 90.88 107 ASN A O 1
ATOM 823 N N . ILE A 1 108 ? -19.177 4.116 -6.250 1.00 92.25 108 ILE A N 1
ATOM 824 C CA . ILE A 1 108 ? -17.901 3.706 -5.636 1.00 92.25 108 ILE A CA 1
ATOM 825 C C . ILE A 1 108 ? -18.132 3.221 -4.206 1.00 92.25 108 ILE A C 1
ATOM 827 O O . ILE A 1 108 ? -17.527 2.239 -3.786 1.00 92.25 108 ILE A O 1
ATOM 831 N N . ARG A 1 109 ? -18.987 3.907 -3.444 1.00 93.31 109 ARG A N 1
ATOM 832 C CA . ARG A 1 109 ? -19.331 3.517 -2.077 1.00 93.31 109 ARG A CA 1
ATOM 833 C C . ARG A 1 109 ? -19.953 2.125 -2.060 1.00 93.31 109 ARG A C 1
ATOM 835 O O . ARG A 1 109 ? -19.500 1.294 -1.280 1.00 93.31 109 ARG A O 1
ATOM 842 N N . ASP A 1 110 ? -20.903 1.853 -2.949 1.00 92.31 110 ASP A N 1
ATOM 843 C CA . ASP A 1 110 ? -21.525 0.532 -3.064 1.00 92.31 110 ASP A CA 1
ATOM 844 C C . ASP A 1 110 ? -20.490 -0.545 -3.429 1.00 92.31 110 ASP A C 1
ATOM 846 O O . ASP A 1 110 ? -20.457 -1.601 -2.803 1.00 92.31 110 ASP A O 1
ATOM 850 N N . GLU A 1 111 ? -19.575 -0.266 -4.365 1.00 91.44 111 GLU A N 1
ATOM 851 C CA . GLU A 1 111 ? -18.465 -1.167 -4.725 1.00 91.44 111 GLU A CA 1
ATOM 852 C C . GLU A 1 111 ? -17.510 -1.428 -3.545 1.00 91.44 111 GLU A C 1
ATOM 854 O O . GLU A 1 111 ? -17.061 -2.557 -3.323 1.00 91.44 111 GLU A O 1
ATOM 859 N N . ILE A 1 112 ? -17.195 -0.396 -2.758 1.00 93.56 112 ILE A N 1
ATOM 860 C CA . ILE A 1 112 ? -16.344 -0.523 -1.573 1.00 93.56 112 ILE A CA 1
ATOM 861 C C . ILE A 1 112 ? -17.038 -1.370 -0.502 1.00 93.56 112 ILE A C 1
ATOM 863 O O . ILE A 1 112 ? -16.397 -2.261 0.049 1.00 93.56 112 ILE A O 1
ATOM 867 N N . LEU A 1 113 ? -18.320 -1.128 -0.232 1.00 93.75 113 LEU A N 1
ATOM 868 C CA . LEU A 1 113 ? -19.078 -1.820 0.816 1.00 93.75 113 LEU A CA 1
ATOM 869 C C . LEU A 1 113 ? -19.455 -3.262 0.449 1.00 93.75 113 LEU A C 1
ATOM 871 O O . LEU A 1 113 ? -19.734 -4.064 1.340 1.00 93.75 113 LEU A O 1
ATOM 875 N N . LYS A 1 114 ? -19.465 -3.599 -0.844 1.00 90.56 114 LYS A N 1
ATOM 876 C CA . LYS A 1 114 ? -19.723 -4.957 -1.330 1.00 90.56 114 LYS A CA 1
ATOM 877 C C . LYS A 1 114 ? -18.578 -5.916 -0.977 1.00 90.56 114 LYS A C 1
ATOM 879 O O . LYS A 1 114 ? -17.424 -5.509 -0.888 1.00 90.56 114 LYS A O 1
ATOM 884 N N . ASP A 1 115 ? -18.876 -7.210 -0.917 1.00 83.19 115 ASP A N 1
ATOM 885 C CA . ASP A 1 115 ? -17.897 -8.304 -0.859 1.00 83.19 115 ASP A CA 1
ATOM 886 C C . ASP A 1 115 ? -17.081 -8.370 0.454 1.00 83.19 115 ASP A C 1
ATOM 888 O O . ASP A 1 115 ? -17.487 -7.879 1.506 1.00 83.19 115 ASP A O 1
ATOM 892 N N . ASN A 1 116 ? -15.932 -9.046 0.384 1.00 89.81 116 ASN A N 1
ATOM 893 C CA . ASN A 1 116 ? -15.052 -9.372 1.502 1.00 89.81 116 ASN A CA 1
ATOM 894 C C . ASN A 1 116 ? -14.267 -8.161 2.032 1.00 89.81 116 ASN A C 1
ATOM 896 O O . ASN A 1 116 ? -14.144 -7.126 1.368 1.00 89.81 116 ASN A O 1
ATOM 900 N N . ALA A 1 117 ? -13.659 -8.358 3.206 1.00 95.81 117 ALA A N 1
ATOM 901 C CA . ALA A 1 117 ? -12.799 -7.393 3.876 1.00 95.81 117 ALA A CA 1
ATOM 902 C C . ALA A 1 117 ? -11.765 -6.755 2.932 1.00 95.81 117 ALA A C 1
ATOM 904 O O . ALA A 1 117 ? -11.054 -7.448 2.196 1.00 95.81 117 ALA A O 1
ATOM 905 N N . LYS A 1 118 ? -11.650 -5.426 2.970 1.00 95.69 118 LYS A N 1
ATOM 906 C CA . LYS A 1 118 ? -10.706 -4.662 2.141 1.00 95.69 118 LYS A CA 1
ATOM 907 C C . LYS A 1 118 ? -10.193 -3.429 2.873 1.00 95.69 118 LYS A C 1
ATOM 909 O O . LYS A 1 118 ? -10.851 -2.912 3.768 1.00 95.69 118 LYS A O 1
ATOM 914 N N . ARG A 1 119 ? -9.020 -2.944 2.464 1.00 97.31 119 ARG A N 1
ATOM 915 C CA . ARG A 1 119 ? -8.410 -1.724 3.004 1.00 97.31 119 ARG A CA 1
ATOM 916 C C . ARG A 1 119 ? -8.471 -0.609 1.975 1.00 97.31 119 ARG A C 1
ATOM 918 O O . ARG A 1 119 ? -7.915 -0.734 0.885 1.00 97.31 119 ARG A O 1
ATOM 925 N N . ILE A 1 120 ? -9.116 0.492 2.330 1.00 97.81 120 ILE A N 1
ATOM 926 C CA . ILE A 1 120 ? -9.224 1.692 1.510 1.00 97.81 120 ILE A CA 1
ATOM 927 C C . ILE A 1 120 ? -8.235 2.733 2.027 1.00 97.81 120 ILE A C 1
ATOM 929 O O . ILE A 1 120 ? -8.311 3.175 3.171 1.00 97.81 120 ILE A O 1
ATOM 933 N N . ILE A 1 121 ? -7.314 3.145 1.160 1.00 98.00 121 ILE A N 1
ATOM 934 C CA . ILE A 1 121 ? -6.414 4.272 1.389 1.00 98.00 121 ILE A CA 1
ATOM 935 C C . ILE A 1 121 ? -6.986 5.475 0.653 1.00 98.00 121 ILE A C 1
ATOM 937 O O . ILE A 1 121 ? -6.869 5.582 -0.571 1.00 98.00 121 ILE A O 1
ATOM 941 N N . ILE A 1 122 ? -7.602 6.396 1.387 1.00 97.38 122 ILE A N 1
ATOM 942 C CA . ILE A 1 122 ? -8.091 7.646 0.811 1.00 97.38 122 ILE A CA 1
ATOM 943 C C . ILE A 1 122 ? -6.925 8.627 0.755 1.00 97.38 122 ILE A C 1
ATOM 945 O O . ILE A 1 122 ? -6.365 9.021 1.779 1.00 97.38 122 ILE A O 1
ATOM 949 N N . ARG A 1 123 ? -6.547 9.021 -0.460 1.00 95.56 123 ARG A N 1
ATOM 950 C CA . ARG A 1 123 ? -5.465 9.969 -0.719 1.00 95.56 123 ARG A CA 1
ATOM 951 C C . ARG A 1 123 ? -6.035 11.319 -1.131 1.00 95.56 123 ARG A C 1
ATOM 953 O O . ARG A 1 123 ? -6.701 11.428 -2.161 1.00 95.56 123 ARG A O 1
ATOM 960 N N . MET A 1 124 ? -5.651 12.363 -0.407 1.00 91.81 124 MET A N 1
ATOM 961 C CA . MET A 1 124 ? -6.005 13.749 -0.724 1.00 91.81 124 MET A CA 1
ATOM 962 C C . MET A 1 124 ? -4.835 14.703 -0.488 1.00 91.81 124 MET A C 1
ATOM 964 O O . MET A 1 124 ? -3.768 14.307 -0.012 1.00 91.81 124 MET A O 1
ATOM 968 N N . LYS A 1 125 ? -5.033 15.965 -0.867 1.00 88.88 125 LYS A N 1
ATOM 969 C CA . LYS A 1 125 ? -4.136 17.060 -0.507 1.00 88.88 125 LYS A CA 1
ATOM 970 C C . LYS A 1 125 ? -4.769 17.868 0.624 1.00 88.88 125 LYS A C 1
ATOM 972 O O . LYS A 1 125 ? -5.985 18.018 0.624 1.00 88.88 125 LYS A O 1
ATOM 977 N N . SER A 1 126 ? -3.949 18.362 1.543 1.00 83.56 126 SER A N 1
ATOM 978 C CA . SER A 1 126 ? -4.368 19.404 2.481 1.00 83.56 126 SER A CA 1
ATOM 979 C C . SER A 1 126 ? -4.489 20.735 1.733 1.00 83.56 126 SER A C 1
ATOM 981 O O . SER A 1 126 ? -3.641 21.035 0.883 1.00 83.56 126 SER A O 1
ATOM 983 N N . GLU A 1 127 ? -5.535 21.508 2.018 1.00 77.25 127 GLU A N 1
ATOM 984 C CA . GLU A 1 127 ? -5.756 22.833 1.438 1.00 77.25 127 GLU A CA 1
ATOM 985 C C . GLU A 1 127 ? -5.405 23.922 2.461 1.00 77.25 127 GLU A C 1
ATOM 987 O O . GLU A 1 127 ? -6.042 24.066 3.502 1.00 77.25 127 GLU A O 1
ATOM 992 N N . GLY A 1 128 ? -4.371 24.712 2.156 1.00 72.06 128 GLY A N 1
ATOM 993 C CA . GLY A 1 128 ? -4.015 25.894 2.942 1.00 72.06 128 GLY A CA 1
ATOM 994 C C . GLY A 1 128 ? -3.608 25.584 4.386 1.00 72.06 128 GLY A C 1
ATOM 995 O O . GLY A 1 128 ? -2.700 24.788 4.623 1.00 72.06 128 GLY A O 1
ATOM 996 N N . SER A 1 129 ? -4.247 26.274 5.334 1.00 65.19 129 SER A N 1
ATOM 997 C CA . SER A 1 129 ? -3.991 26.196 6.778 1.00 65.19 129 SER A CA 1
ATOM 998 C C . SER A 1 129 ? -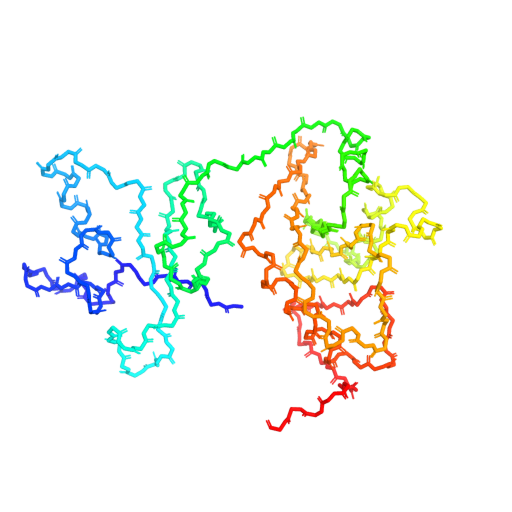4.970 25.286 7.530 1.00 65.19 129 SER A C 1
ATOM 1000 O O . SER A 1 129 ? -4.988 25.322 8.760 1.00 65.19 129 SER A O 1
ATOM 1002 N N . GLU A 1 130 ? -5.832 24.539 6.829 1.00 73.38 130 GLU A N 1
ATOM 1003 C CA . GLU A 1 130 ? -6.803 23.654 7.478 1.00 73.38 130 GLU A CA 1
ATOM 1004 C C . GLU A 1 130 ? -6.080 22.526 8.229 1.00 73.38 130 GLU A C 1
ATOM 1006 O O . GLU A 1 130 ? -5.088 21.953 7.763 1.00 73.38 130 GLU A O 1
ATOM 1011 N N . ASP A 1 131 ? -6.589 22.199 9.415 1.00 88.12 131 ASP A N 1
ATOM 1012 C CA . ASP A 1 131 ? -6.094 21.076 10.193 1.00 88.12 131 ASP A CA 1
ATOM 1013 C C . ASP A 1 131 ? -6.292 19.758 9.416 1.00 88.12 131 ASP A C 1
ATOM 1015 O O . ASP A 1 131 ? -7.390 19.412 8.961 1.00 88.12 131 ASP A O 1
ATOM 1019 N N . CYS A 1 132 ? -5.204 18.997 9.257 1.00 91.19 132 CYS A N 1
ATOM 1020 C CA . CYS A 1 132 ? -5.202 17.771 8.457 1.00 91.19 132 CYS A CA 1
ATOM 1021 C C . CYS A 1 132 ? -6.118 16.697 9.052 1.00 91.19 132 CYS A C 1
ATOM 1023 O O . CYS A 1 132 ? -6.693 15.899 8.308 1.00 91.19 132 CYS A O 1
ATOM 1025 N N . ARG A 1 133 ? -6.281 16.680 10.382 1.00 92.06 133 ARG A N 1
ATOM 1026 C CA . ARG A 1 133 ? -7.202 15.759 11.051 1.00 92.06 133 ARG A CA 1
ATOM 1027 C C . ARG A 1 133 ? -8.640 16.125 10.697 1.00 92.06 133 ARG A C 1
ATOM 1029 O O . ARG A 1 133 ? -9.372 15.266 10.222 1.00 92.06 133 ARG A O 1
ATOM 1036 N N . THR A 1 134 ? -9.020 17.391 10.801 1.00 92.44 134 THR A N 1
ATOM 1037 C CA . THR A 1 134 ? -10.351 17.885 10.404 1.00 92.44 134 THR A CA 1
ATOM 1038 C C . THR A 1 134 ? -10.677 17.540 8.948 1.00 92.44 134 THR A C 1
ATOM 1040 O O . THR A 1 134 ? -11.728 16.956 8.666 1.00 92.44 134 THR A O 1
ATOM 1043 N N . THR A 1 135 ? -9.726 17.775 8.038 1.00 93.12 135 THR A N 1
ATOM 1044 C CA . THR A 1 135 ? -9.857 17.411 6.617 1.00 93.12 135 THR A CA 1
ATOM 1045 C C . THR A 1 135 ? -10.110 15.908 6.437 1.00 93.12 135 THR A C 1
ATOM 1047 O O . THR A 1 135 ? -11.001 15.504 5.685 1.00 93.12 135 THR A O 1
ATOM 1050 N N . ALA A 1 136 ? -9.358 15.066 7.153 1.00 95.06 136 ALA A N 1
ATOM 1051 C CA . ALA A 1 136 ? -9.509 13.616 7.108 1.00 95.06 136 ALA A CA 1
ATOM 1052 C C . ALA A 1 136 ? -10.862 13.137 7.660 1.00 95.06 136 ALA A C 1
ATOM 1054 O O . ALA A 1 136 ? -11.475 12.246 7.086 1.00 95.06 136 ALA A O 1
ATOM 1055 N N . TYR A 1 137 ? -11.381 13.720 8.739 1.00 95.44 137 TYR A N 1
ATOM 1056 C CA . TYR A 1 137 ? -12.703 13.332 9.247 1.00 95.44 137 TYR A CA 1
ATOM 1057 C C . TYR A 1 137 ? -13.822 13.720 8.278 1.00 95.44 137 TYR A C 1
ATOM 1059 O O . TYR A 1 137 ? -14.736 12.928 8.036 1.00 95.44 137 TYR A O 1
ATOM 1067 N N . ARG A 1 138 ? -13.727 14.913 7.681 1.00 94.00 138 ARG A N 1
ATOM 1068 C CA . ARG A 1 138 ? -14.692 15.394 6.689 1.00 94.00 138 ARG A CA 1
ATOM 1069 C C . ARG A 1 138 ? -14.758 14.471 5.474 1.00 94.00 138 ARG A C 1
ATOM 1071 O O . ARG A 1 138 ? -15.849 14.117 5.040 1.00 94.00 138 ARG A O 1
ATOM 1078 N N . ILE A 1 139 ? -13.608 14.051 4.944 1.00 93.44 139 ILE A N 1
ATOM 1079 C CA . ILE A 1 139 ? -13.575 13.198 3.749 1.00 93.44 139 ILE A CA 1
ATOM 1080 C C . ILE A 1 139 ? -14.081 11.779 4.027 1.00 93.44 139 ILE A C 1
ATOM 1082 O O . ILE A 1 139 ? -14.740 11.199 3.171 1.00 93.44 139 ILE A O 1
ATOM 1086 N N . VAL A 1 140 ? -13.826 11.229 5.222 1.00 96.44 140 VAL A N 1
ATOM 1087 C CA . VAL A 1 140 ? -14.366 9.921 5.609 1.00 96.44 140 VAL A CA 1
ATOM 1088 C C . VAL A 1 140 ? -15.881 10.023 5.710 1.00 96.44 140 VAL A C 1
ATOM 1090 O O . VAL A 1 140 ? -16.552 9.145 5.192 1.00 96.44 140 VAL A O 1
ATOM 1093 N N . GLY A 1 141 ? -16.422 11.119 6.256 1.00 95.94 141 GLY A N 1
ATOM 1094 C CA . GLY A 1 141 ? -17.867 11.380 6.258 1.00 95.94 141 GLY A CA 1
ATOM 1095 C C . GLY A 1 141 ? -18.483 11.561 4.865 1.00 95.94 141 GLY A C 1
ATOM 1096 O O . GLY A 1 141 ? -19.618 11.156 4.645 1.00 95.94 141 GLY A O 1
ATOM 1097 N N . GLU A 1 142 ? -17.747 12.126 3.904 1.00 94.00 142 GLU A N 1
ATOM 1098 C CA . GLU A 1 142 ? -18.199 12.237 2.507 1.00 94.00 142 GLU A CA 1
ATOM 1099 C C . GLU A 1 142 ? -18.249 10.856 1.822 1.00 94.00 142 GLU A C 1
ATOM 1101 O O . GLU A 1 142 ? -19.230 10.498 1.159 1.00 94.00 142 GLU A O 1
ATOM 1106 N N . VAL A 1 143 ? -17.187 10.060 1.991 1.00 94.94 143 VAL A N 1
ATOM 1107 C CA . VAL A 1 143 ? -17.044 8.742 1.355 1.00 94.94 143 VAL A CA 1
ATOM 1108 C C . VAL A 1 143 ? -17.942 7.700 2.019 1.00 94.94 143 VAL A C 1
ATOM 1110 O O . VAL A 1 143 ? -18.609 6.949 1.313 1.00 94.94 143 VAL A O 1
ATOM 1113 N N . PHE A 1 144 ? -18.009 7.682 3.347 1.00 95.81 144 PHE A N 1
ATOM 1114 C CA . PHE A 1 144 ? -18.761 6.732 4.161 1.00 95.81 144 PHE A CA 1
ATOM 1115 C C . PHE A 1 144 ? -19.763 7.493 5.035 1.00 95.81 144 PHE A C 1
ATOM 1117 O O . PHE A 1 144 ? -19.421 8.036 6.086 1.00 95.81 144 PHE A O 1
ATOM 1124 N N . LEU A 1 145 ? -21.013 7.550 4.575 1.00 94.00 145 LEU A N 1
ATOM 1125 C CA . LEU A 1 145 ? -22.098 8.181 5.327 1.00 94.00 145 LEU A CA 1
ATOM 1126 C C . LEU A 1 145 ? -22.327 7.412 6.633 1.00 94.00 145 LEU A C 1
ATOM 1128 O O . LEU A 1 145 ? -22.282 6.186 6.627 1.00 94.00 145 LEU A O 1
ATOM 1132 N N . ASP A 1 146 ? -22.529 8.135 7.736 1.00 93.75 146 ASP A N 1
ATOM 1133 C CA . ASP A 1 146 ? -22.797 7.571 9.070 1.00 93.75 146 ASP A CA 1
ATOM 1134 C C . ASP A 1 146 ? -21.772 6.523 9.544 1.00 93.75 146 ASP A C 1
ATOM 1136 O O . ASP A 1 146 ? -22.068 5.644 10.352 1.00 93.75 146 ASP A O 1
ATOM 1140 N N . TRP A 1 147 ? -20.519 6.637 9.084 1.00 95.31 147 TRP A N 1
ATOM 1141 C CA . TRP A 1 147 ? -19.455 5.665 9.370 1.00 95.31 147 TRP A CA 1
ATOM 1142 C C . TRP A 1 147 ? -19.191 5.422 10.859 1.00 95.31 147 TRP A C 1
ATOM 1144 O O . TRP A 1 147 ? -18.645 4.388 11.219 1.00 95.31 147 TRP A O 1
ATOM 1154 N N . LYS A 1 148 ? -19.558 6.364 11.736 1.00 94.62 148 LYS A N 1
ATOM 1155 C CA . LYS A 1 148 ? -19.414 6.208 13.191 1.00 94.62 148 LYS A CA 1
ATOM 1156 C C . LYS A 1 148 ? -20.383 5.171 13.768 1.00 94.62 148 LYS A C 1
ATOM 1158 O O . LYS A 1 148 ? -20.130 4.658 14.852 1.00 94.62 148 LYS A O 1
ATOM 1163 N N . GLN A 1 149 ? -21.495 4.915 13.084 1.00 95.38 149 GLN A N 1
ATOM 1164 C CA . GLN A 1 149 ? -22.519 3.942 13.461 1.00 95.38 149 GLN A CA 1
ATOM 1165 C C . GLN A 1 149 ? -22.459 2.673 12.598 1.00 95.38 149 GLN A C 1
ATOM 1167 O O . GLN A 1 149 ? -23.063 1.664 12.954 1.00 95.38 149 GLN A O 1
ATOM 1172 N N . ASP A 1 150 ? -21.734 2.709 11.480 1.00 94.62 150 ASP A N 1
ATOM 1173 C CA . ASP A 1 150 ? -21.561 1.572 10.584 1.00 94.62 150 ASP A CA 1
ATOM 1174 C C . ASP A 1 150 ? -20.413 0.668 11.059 1.00 94.62 150 ASP A C 1
ATOM 1176 O O . ASP A 1 150 ? -19.235 0.989 10.901 1.00 94.62 150 ASP A O 1
ATOM 1180 N N . ASN A 1 151 ? -20.757 -0.495 11.617 1.00 92.94 151 ASN A N 1
ATOM 1181 C CA . ASN A 1 151 ? -19.786 -1.472 12.120 1.00 92.94 151 ASN A CA 1
ATOM 1182 C C . ASN A 1 151 ? -18.869 -2.057 11.034 1.00 92.94 151 ASN A C 1
ATOM 1184 O O . ASN A 1 151 ? -17.845 -2.654 11.361 1.00 92.94 151 ASN A O 1
ATOM 1188 N N . ARG A 1 152 ? -19.204 -1.874 9.751 1.00 95.12 152 ARG A N 1
ATOM 1189 C CA . ARG A 1 152 ? -18.347 -2.284 8.638 1.00 95.12 152 ARG A CA 1
ATOM 1190 C C . ARG A 1 152 ? -17.135 -1.380 8.494 1.00 95.12 152 ARG A C 1
ATOM 1192 O O . ARG A 1 152 ? -16.163 -1.809 7.882 1.00 95.12 152 ARG A O 1
ATOM 1199 N N . ILE A 1 153 ? -17.193 -0.140 8.983 1.00 97.00 153 ILE A N 1
ATOM 1200 C CA . ILE A 1 153 ? -16.174 0.880 8.739 1.00 97.00 153 ILE A CA 1
ATOM 1201 C C . ILE A 1 153 ? -15.244 1.015 9.940 1.00 97.00 153 ILE A C 1
ATOM 1203 O O . ILE A 1 153 ? -15.625 1.487 11.006 1.00 97.00 153 ILE A O 1
ATOM 1207 N N . LEU A 1 154 ? -13.973 0.681 9.738 1.00 96.94 154 LEU A N 1
ATOM 1208 C CA . LEU A 1 154 ? -12.929 0.795 10.747 1.00 96.94 154 LEU A CA 1
ATOM 1209 C C . LEU A 1 154 ? -11.891 1.836 10.318 1.00 96.94 154 LEU A C 1
ATOM 1211 O O . LEU A 1 154 ? -10.975 1.559 9.541 1.00 96.94 154 LEU A O 1
ATOM 1215 N N . PHE A 1 155 ? -12.025 3.060 10.828 1.00 97.50 155 PHE A N 1
ATOM 1216 C CA . PHE A 1 155 ? -11.105 4.159 10.537 1.00 97.50 155 PHE A CA 1
ATOM 1217 C C . PHE A 1 155 ? -9.841 4.048 11.408 1.00 97.50 155 PHE A C 1
ATOM 1219 O O . PHE A 1 155 ? -9.848 4.393 12.586 1.00 97.50 155 PHE A O 1
ATOM 1226 N N . LEU A 1 156 ? -8.746 3.556 10.818 1.00 96.75 156 LEU A N 1
ATOM 1227 C CA . LEU A 1 156 ? -7.540 3.138 11.540 1.00 96.75 156 LEU A CA 1
ATOM 1228 C C . LEU A 1 156 ? -6.501 4.238 11.742 1.00 96.75 156 LEU A C 1
ATOM 1230 O O . LEU A 1 156 ? -5.926 4.345 12.823 1.00 96.75 156 LEU A O 1
ATOM 1234 N N . ALA A 1 157 ? -6.189 5.007 10.698 1.00 97.19 157 ALA A N 1
ATOM 1235 C CA . ALA A 1 157 ? -5.052 5.921 10.746 1.00 97.19 157 ALA A CA 1
ATOM 1236 C C . ALA A 1 157 ? -5.150 7.074 9.746 1.00 97.19 157 ALA A C 1
ATOM 1238 O O . ALA A 1 157 ? -5.700 6.932 8.653 1.00 97.19 157 ALA A O 1
ATOM 1239 N N . ILE A 1 158 ? -4.536 8.192 10.113 1.00 97.06 158 ILE A N 1
ATOM 1240 C CA . ILE A 1 158 ? -4.342 9.406 9.331 1.00 97.06 158 ILE A CA 1
ATOM 1241 C C . ILE A 1 158 ? -2.840 9.686 9.324 1.00 97.06 158 ILE A C 1
ATOM 1243 O O . ILE A 1 158 ? -2.249 9.944 10.370 1.00 97.06 158 ILE A O 1
ATOM 1247 N N . GLN A 1 159 ? -2.231 9.659 8.144 1.00 95.75 159 GLN A N 1
ATOM 1248 C CA . GLN A 1 159 ? -0.814 9.961 7.959 1.00 95.75 159 GLN A CA 1
ATOM 1249 C C . GLN A 1 159 ? -0.644 11.167 7.040 1.00 95.75 159 GLN A C 1
ATOM 1251 O O . GLN A 1 159 ? -1.230 11.221 5.954 1.00 95.75 159 GLN A O 1
ATOM 1256 N N . VAL A 1 160 ? 0.182 12.126 7.455 1.00 94.81 160 VAL A N 1
ATOM 1257 C CA . VAL A 1 160 ? 0.452 13.361 6.709 1.00 94.81 160 VAL A CA 1
ATOM 1258 C C . VAL A 1 160 ? 1.901 13.381 6.236 1.00 94.81 160 VAL A C 1
ATOM 1260 O O . VAL A 1 160 ? 2.822 13.267 7.040 1.00 94.81 160 VAL A O 1
ATOM 1263 N N . TRP A 1 161 ? 2.096 13.552 4.927 1.00 92.56 161 TRP A N 1
ATOM 1264 C CA . TRP A 1 161 ? 3.404 13.648 4.274 1.00 92.56 161 TRP A CA 1
ATOM 1265 C C . TRP A 1 161 ? 3.418 14.817 3.287 1.00 92.56 161 TRP A C 1
ATOM 1267 O O . TRP A 1 161 ? 2.734 14.799 2.258 1.00 92.56 161 TRP A O 1
ATOM 1277 N N . GLY A 1 162 ? 4.208 15.844 3.571 1.00 90.69 162 GLY A N 1
ATOM 1278 C CA . GLY A 1 162 ? 4.129 17.134 2.894 1.00 90.69 162 GLY A CA 1
ATOM 1279 C C . GLY A 1 162 ? 2.706 17.688 2.967 1.00 90.69 162 GLY A C 1
ATOM 1280 O O . GLY A 1 162 ? 2.097 17.764 4.028 1.00 90.69 162 GLY A O 1
ATOM 1281 N N . ASN A 1 163 ? 2.135 18.002 1.808 1.00 89.31 163 ASN A N 1
ATOM 1282 C CA . ASN A 1 163 ? 0.741 18.426 1.681 1.00 89.31 163 ASN A CA 1
ATOM 1283 C C . ASN A 1 163 ? -0.230 17.273 1.386 1.00 89.31 163 ASN A C 1
ATOM 1285 O O . ASN A 1 163 ? -1.319 17.522 0.875 1.00 89.31 163 ASN A O 1
ATOM 1289 N N . ARG A 1 164 ? 0.159 16.014 1.602 1.00 92.88 164 ARG A N 1
ATOM 1290 C CA . ARG A 1 164 ? -0.665 14.843 1.283 1.00 92.88 164 ARG A CA 1
ATOM 1291 C C . ARG A 1 164 ? -1.151 14.187 2.559 1.00 92.88 164 ARG A C 1
ATOM 1293 O O . ARG A 1 164 ? -0.359 13.945 3.462 1.00 92.88 164 ARG A O 1
ATOM 1300 N N . ILE A 1 165 ? -2.434 13.855 2.577 1.00 95.31 165 ILE A N 1
ATOM 1301 C CA . ILE A 1 165 ? -3.074 13.130 3.668 1.00 95.31 165 ILE A CA 1
ATOM 1302 C C . ILE A 1 165 ? -3.465 11.752 3.135 1.00 95.31 165 ILE A C 1
ATOM 1304 O O . ILE A 1 165 ? -4.052 11.636 2.051 1.00 95.31 165 ILE A O 1
ATOM 1308 N N . PHE A 1 166 ? -3.113 10.723 3.896 1.00 96.75 166 PHE A N 1
ATOM 1309 C CA . PHE A 1 166 ? -3.437 9.328 3.643 1.00 96.75 166 PHE A CA 1
ATOM 1310 C C . PHE A 1 166 ? -4.276 8.811 4.804 1.00 96.75 166 PHE A C 1
ATOM 1312 O O . PHE A 1 166 ? -3.826 8.787 5.947 1.00 96.75 166 PHE A O 1
ATOM 1319 N N . VAL A 1 167 ? -5.506 8.420 4.502 1.00 98.06 167 VAL A N 1
ATOM 1320 C CA . VAL A 1 167 ? -6.458 7.889 5.476 1.00 98.06 167 VAL A CA 1
ATOM 1321 C C . VAL A 1 167 ? -6.621 6.399 5.225 1.00 98.06 167 VAL A C 1
ATOM 1323 O O . VAL A 1 167 ? -6.983 6.011 4.118 1.00 98.06 167 VAL A O 1
ATOM 1326 N N . ASN A 1 168 ? -6.352 5.578 6.237 1.00 98.00 168 ASN A N 1
ATOM 1327 C CA . ASN A 1 168 ? -6.525 4.130 6.187 1.00 98.00 168 ASN A CA 1
ATOM 1328 C C . ASN A 1 168 ? -7.855 3.748 6.835 1.00 98.00 168 ASN A C 1
ATOM 1330 O O . ASN A 1 168 ? -8.067 4.010 8.021 1.00 98.00 168 ASN A O 1
ATOM 1334 N N . VAL A 1 169 ? -8.722 3.110 6.055 1.00 98.19 169 VAL A N 1
ATOM 1335 C CA . VAL A 1 169 ? -10.022 2.606 6.497 1.00 98.19 169 VAL A CA 1
ATOM 1336 C C . VAL A 1 169 ? -10.125 1.142 6.100 1.00 98.19 169 VAL A C 1
ATOM 1338 O O . VAL A 1 169 ? -10.016 0.819 4.918 1.00 98.19 169 VAL A O 1
ATOM 1341 N N . ASP A 1 170 ? -10.337 0.263 7.069 1.00 97.50 170 ASP A N 1
ATOM 1342 C CA . ASP A 1 170 ? -10.728 -1.115 6.788 1.00 97.50 170 ASP A CA 1
ATOM 1343 C C . ASP A 1 170 ? -12.248 -1.187 6.661 1.00 97.50 170 ASP A C 1
ATOM 1345 O O . ASP A 1 170 ? -12.977 -0.528 7.399 1.00 97.50 170 ASP A O 1
ATOM 1349 N N . VAL A 1 171 ? -12.718 -1.966 5.693 1.00 97.50 171 VAL A N 1
ATOM 1350 C CA . VAL A 1 171 ? -14.137 -2.167 5.395 1.00 97.50 171 VAL A CA 1
ATOM 1351 C C . VAL A 1 171 ? -14.447 -3.653 5.518 1.00 97.50 171 VAL A C 1
ATOM 1353 O O . VAL A 1 171 ? -13.664 -4.463 5.019 1.00 97.50 171 VAL A O 1
ATOM 1356 N N . ASN A 1 172 ? -15.570 -4.001 6.156 1.00 96.31 172 ASN A N 1
ATOM 1357 C CA . ASN A 1 172 ? -16.029 -5.375 6.417 1.00 96.31 172 ASN A CA 1
ATOM 1358 C C . ASN A 1 172 ? -14.991 -6.217 7.189 1.00 96.31 172 ASN A C 1
ATOM 1360 O O . ASN A 1 172 ? -14.750 -7.378 6.856 1.00 96.31 172 ASN A O 1
ATOM 1364 N N . ARG A 1 173 ? -14.305 -5.616 8.174 1.00 93.88 173 ARG A N 1
ATOM 1365 C CA . ARG A 1 173 ? -13.298 -6.301 9.002 1.00 93.88 173 ARG A CA 1
ATOM 1366 C C . ARG A 1 173 ? -13.854 -6.648 10.383 1.00 93.88 173 ARG A C 1
ATOM 1368 O O . ARG A 1 173 ? -13.609 -5.943 11.358 1.00 93.88 173 ARG A O 1
ATOM 1375 N N . ASP A 1 174 ? -14.542 -7.780 10.455 1.00 87.50 174 ASP A N 1
ATOM 1376 C CA . ASP A 1 174 ? -15.317 -8.178 11.640 1.00 87.50 174 ASP A CA 1
ATOM 1377 C C . ASP A 1 174 ? -14.462 -8.744 12.788 1.00 87.50 174 ASP A C 1
ATOM 1379 O O . ASP A 1 174 ? -14.885 -8.768 13.940 1.00 87.50 174 ASP A O 1
ATOM 1383 N N . ASN A 1 175 ? -13.244 -9.206 12.493 1.00 88.44 175 ASN A N 1
ATOM 1384 C CA . ASN A 1 175 ? -12.349 -9.861 13.453 1.00 88.44 175 ASN A CA 1
ATOM 1385 C C . ASN A 1 175 ? -11.266 -8.932 14.027 1.00 88.44 175 ASN A C 1
ATOM 1387 O O . ASN A 1 175 ? -10.284 -9.407 14.600 1.00 88.44 175 ASN A O 1
ATOM 1391 N N . TYR A 1 176 ? -11.406 -7.619 13.850 1.00 93.38 176 TYR A N 1
ATOM 1392 C CA . TYR A 1 176 ? -10.436 -6.673 14.380 1.00 93.38 176 TYR A CA 1
ATOM 1393 C C . TYR A 1 176 ? -10.500 -6.615 15.910 1.00 93.38 176 TYR A C 1
ATOM 1395 O O . TYR A 1 176 ? -11.531 -6.294 16.496 1.00 93.38 176 TYR A O 1
ATOM 1403 N N . ASN A 1 177 ? -9.364 -6.865 16.558 1.00 93.88 177 ASN A N 1
ATOM 1404 C CA . ASN A 1 177 ? -9.208 -6.732 18.000 1.00 93.88 177 ASN A CA 1
ATOM 1405 C C . ASN A 1 177 ? -8.100 -5.714 18.295 1.00 93.88 177 ASN A C 1
ATOM 1407 O O . ASN A 1 177 ? -6.927 -5.953 17.999 1.00 93.88 177 ASN A O 1
ATOM 1411 N N . TYR A 1 178 ? -8.478 -4.582 18.897 1.00 93.06 178 TYR A N 1
ATOM 1412 C CA . TYR A 1 178 ? -7.554 -3.485 19.178 1.00 93.06 178 TYR A CA 1
ATOM 1413 C C . TYR A 1 178 ? -6.368 -3.919 20.040 1.00 93.06 178 TYR A C 1
ATOM 1415 O O . TYR A 1 178 ? -5.243 -3.509 19.757 1.00 93.06 178 TYR A O 1
ATOM 1423 N N . ASP A 1 179 ? -6.582 -4.757 21.055 1.00 91.19 179 ASP A N 1
ATOM 1424 C CA . ASP A 1 179 ? -5.552 -5.156 22.019 1.00 91.19 179 ASP A CA 1
ATOM 1425 C C . ASP A 1 179 ? -4.467 -6.012 21.366 1.00 91.19 179 ASP A C 1
ATOM 1427 O O . ASP A 1 179 ? -3.279 -5.858 21.655 1.00 91.19 179 ASP A O 1
ATOM 1431 N N . THR A 1 180 ? -4.849 -6.841 20.396 1.00 92.25 180 THR A N 1
ATOM 1432 C CA . THR A 1 180 ? -3.940 -7.756 19.686 1.00 92.25 180 THR A CA 1
ATOM 1433 C C . THR A 1 180 ? -3.509 -7.259 18.304 1.00 92.25 180 THR A C 1
ATOM 1435 O O . THR A 1 180 ? -2.685 -7.903 17.661 1.00 92.25 180 THR A O 1
ATOM 1438 N N . ALA A 1 181 ? -3.965 -6.081 17.863 1.00 92.31 181 ALA A N 1
ATOM 1439 C CA . ALA A 1 181 ? -3.718 -5.554 16.515 1.00 92.31 181 ALA A CA 1
ATOM 1440 C C . ALA A 1 181 ? -2.228 -5.402 16.126 1.00 92.31 181 ALA A C 1
ATOM 1442 O O . ALA A 1 181 ? -1.884 -5.513 14.954 1.00 92.31 181 ALA A O 1
ATOM 1443 N N . HIS A 1 182 ? -1.322 -5.228 17.094 1.00 92.19 182 HIS A N 1
ATOM 1444 C CA . HIS A 1 182 ? 0.140 -5.222 16.892 1.00 92.19 182 HIS A CA 1
ATOM 1445 C C . HIS A 1 182 ? 0.739 -6.608 16.567 1.00 92.19 182 HIS A C 1
ATOM 1447 O O . HIS A 1 182 ? 1.938 -6.728 16.335 1.00 92.19 182 HIS A O 1
ATOM 1453 N N . LYS A 1 183 ? -0.078 -7.664 16.566 1.00 91.31 183 LYS A N 1
ATOM 1454 C CA . LYS A 1 183 ? 0.284 -9.026 16.142 1.00 91.31 183 LYS A CA 1
ATOM 1455 C C . LYS A 1 183 ? -0.501 -9.467 14.906 1.00 91.31 183 LYS A C 1
ATOM 1457 O O . LYS A 1 183 ? -0.239 -10.536 14.362 1.00 91.31 183 LYS A O 1
ATOM 1462 N N . ASP A 1 184 ? -1.455 -8.655 14.453 1.00 91.12 184 ASP A N 1
ATOM 1463 C CA . ASP A 1 184 ? -2.363 -9.014 13.374 1.00 91.12 184 ASP A CA 1
ATOM 1464 C C . ASP A 1 184 ? -1.778 -8.667 12.000 1.00 91.12 184 ASP A C 1
ATOM 1466 O O . ASP A 1 184 ? -1.945 -7.566 11.478 1.00 91.12 184 ASP A O 1
ATOM 1470 N N . GLN A 1 185 ? -1.121 -9.647 11.384 1.00 86.69 185 GLN A N 1
ATOM 1471 C CA . GLN A 1 185 ? -0.532 -9.522 10.051 1.00 86.69 185 GLN A CA 1
ATOM 1472 C C . GLN A 1 185 ? -1.526 -9.798 8.908 1.00 86.69 185 GLN A C 1
ATOM 1474 O O . GLN A 1 185 ? -1.096 -10.091 7.789 1.00 86.69 185 GLN A O 1
ATOM 1479 N N . THR A 1 186 ? -2.841 -9.723 9.155 1.00 90.88 186 THR A N 1
ATOM 1480 C CA . THR A 1 186 ? -3.864 -9.972 8.129 1.00 90.88 186 THR A CA 1
ATOM 1481 C C . THR A 1 186 ? -3.635 -9.094 6.899 1.00 90.88 186 THR A C 1
ATOM 1483 O O . THR A 1 186 ? -3.629 -7.861 6.958 1.00 90.88 186 THR A O 1
ATOM 1486 N N . VAL A 1 187 ? -3.470 -9.748 5.749 1.00 93.06 187 VAL A N 1
ATOM 1487 C CA . VAL A 1 187 ? -3.221 -9.096 4.463 1.00 93.06 187 VAL A CA 1
ATOM 1488 C C . VAL A 1 187 ? -4.548 -8.875 3.741 1.00 93.06 187 VAL A C 1
ATOM 1490 O O . VAL A 1 187 ? -5.123 -9.807 3.184 1.00 93.06 187 VAL A O 1
ATOM 1493 N N . LEU A 1 188 ? -5.019 -7.628 3.714 1.00 93.94 188 LEU A N 1
ATOM 1494 C CA . LEU A 1 188 ? -6.240 -7.249 2.999 1.00 93.94 188 LEU A CA 1
ATOM 1495 C C . LEU A 1 188 ? -5.947 -6.761 1.570 1.00 93.94 188 LEU A C 1
ATOM 1497 O O . LEU A 1 188 ? -4.901 -6.150 1.319 1.00 93.94 188 LEU A O 1
ATOM 1501 N N . PRO A 1 189 ? -6.874 -6.957 0.612 1.00 94.19 189 PRO A N 1
ATOM 1502 C CA . PRO A 1 189 ? -6.851 -6.246 -0.659 1.00 94.19 189 PRO A CA 1
ATOM 1503 C C . PRO A 1 189 ? -6.877 -4.726 -0.447 1.00 94.19 189 PRO A C 1
ATOM 1505 O O . PRO A 1 189 ? -7.840 -4.180 0.090 1.00 94.19 189 PRO A O 1
ATOM 1508 N N . VAL A 1 190 ? -5.823 -4.041 -0.895 1.00 95.12 190 VAL A N 1
ATOM 1509 C CA . VAL A 1 190 ? -5.697 -2.581 -0.796 1.00 95.12 190 VAL A CA 1
ATOM 1510 C C . VAL A 1 190 ? -6.270 -1.888 -2.031 1.00 95.12 190 VAL A C 1
ATOM 1512 O O . VAL A 1 190 ? -5.934 -2.219 -3.174 1.00 95.12 190 VAL A O 1
ATOM 1515 N N . TYR A 1 191 ? -7.091 -0.871 -1.811 1.00 95.62 191 TYR A N 1
ATOM 1516 C CA . TYR A 1 191 ? -7.564 0.039 -2.844 1.00 95.62 191 TYR A CA 1
ATOM 1517 C C . TYR A 1 191 ? -7.192 1.469 -2.479 1.00 95.62 191 TYR A C 1
ATOM 1519 O O . TYR A 1 191 ? -7.299 1.875 -1.327 1.00 95.62 191 TYR A O 1
ATOM 1527 N N . VAL A 1 192 ? -6.770 2.250 -3.468 1.00 95.62 192 VAL A N 1
ATOM 1528 C CA . VAL A 1 192 ? -6.508 3.678 -3.304 1.00 95.62 192 VAL A CA 1
ATOM 1529 C C . VAL A 1 192 ? -7.689 4.446 -3.869 1.00 95.62 192 VAL A C 1
ATOM 1531 O O . VAL A 1 192 ? -7.964 4.372 -5.069 1.00 95.62 192 VAL A O 1
ATOM 1534 N N . LEU A 1 193 ? -8.359 5.205 -3.009 1.00 96.00 193 LEU A N 1
ATOM 1535 C CA . LEU A 1 193 ? -9.411 6.129 -3.397 1.00 96.00 193 LEU A CA 1
ATOM 1536 C C . LEU A 1 193 ? -8.814 7.533 -3.496 1.00 96.00 193 LEU A C 1
ATOM 1538 O O . LEU A 1 193 ? -8.223 8.040 -2.544 1.00 96.00 193 LEU A O 1
ATOM 1542 N N . ARG A 1 194 ? -8.931 8.175 -4.659 1.00 93.00 194 ARG A N 1
ATOM 1543 C CA . ARG A 1 194 ? -8.413 9.537 -4.856 1.00 93.00 194 ARG A CA 1
ATOM 1544 C C . ARG A 1 194 ? -9.335 10.376 -5.718 1.00 93.00 194 ARG A C 1
ATOM 1546 O O . ARG A 1 194 ? -9.976 9.859 -6.633 1.00 93.00 194 ARG A O 1
ATOM 1553 N N . ARG A 1 195 ? -9.298 11.688 -5.496 1.00 88.88 195 ARG A N 1
ATOM 1554 C CA . ARG A 1 195 ? -9.977 12.666 -6.346 1.00 88.88 195 ARG A CA 1
ATOM 1555 C C . ARG A 1 195 ? -9.011 13.259 -7.368 1.00 88.88 195 ARG A C 1
ATOM 1557 O O . ARG A 1 195 ? -7.897 13.657 -7.026 1.00 88.88 195 ARG A O 1
ATOM 1564 N N . HIS A 1 196 ? -9.421 13.318 -8.629 1.00 84.38 196 HIS A N 1
ATOM 1565 C CA . HIS A 1 196 ? -8.660 13.952 -9.701 1.00 84.38 196 HIS A CA 1
ATOM 1566 C C . HIS A 1 196 ? -9.613 14.687 -10.649 1.00 84.38 196 HIS A C 1
ATOM 1568 O O . HIS A 1 196 ? -10.540 14.088 -11.185 1.00 84.38 196 HIS A O 1
ATOM 1574 N N . ARG A 1 197 ? -9.386 15.996 -10.848 1.00 83.94 197 ARG A N 1
ATOM 1575 C CA . ARG A 1 197 ? -10.245 16.877 -11.670 1.00 83.94 197 ARG A CA 1
ATOM 1576 C C . ARG A 1 197 ? -11.739 16.750 -11.323 1.00 83.94 197 ARG A C 1
ATOM 1578 O O . ARG A 1 197 ? -12.576 16.590 -12.199 1.00 83.94 197 ARG A O 1
ATOM 1585 N N . GLY A 1 198 ? -12.058 16.757 -10.028 1.00 82.06 198 GLY A N 1
ATOM 1586 C CA . GLY A 1 198 ? -13.432 16.663 -9.525 1.00 82.06 198 GLY A CA 1
ATOM 1587 C C . GLY A 1 198 ? -13.987 15.241 -9.395 1.00 82.06 198 GLY A C 1
ATOM 1588 O O . GLY A 1 198 ? -14.837 15.036 -8.531 1.00 82.06 198 GLY A O 1
ATOM 1589 N N . ASN A 1 199 ? -13.455 14.266 -10.138 1.00 87.12 199 ASN A N 1
ATOM 1590 C CA . ASN A 1 199 ? -13.943 12.886 -10.150 1.00 87.12 199 ASN A CA 1
ATOM 1591 C C . ASN A 1 199 ? -13.220 11.990 -9.145 1.00 87.12 199 ASN A C 1
ATOM 1593 O O . ASN A 1 199 ? -12.018 12.141 -8.901 1.00 87.12 199 ASN A O 1
ATOM 1597 N N . TRP A 1 200 ? -13.959 11.032 -8.592 1.00 91.44 200 TRP A N 1
ATOM 1598 C CA . TRP A 1 200 ? -13.421 9.985 -7.738 1.00 91.44 200 TRP A CA 1
ATOM 1599 C C . TRP A 1 200 ? -12.941 8.799 -8.575 1.00 91.44 200 TRP A C 1
ATOM 1601 O O . TRP A 1 200 ? -13.568 8.404 -9.556 1.00 91.44 200 TRP A O 1
ATOM 1611 N N . HIS A 1 201 ? -11.806 8.238 -8.173 1.00 91.62 201 HIS A N 1
ATOM 1612 C CA . HIS A 1 201 ? -11.235 7.046 -8.780 1.00 91.62 201 HIS A CA 1
ATOM 1613 C C . HIS A 1 201 ? -10.894 6.043 -7.690 1.00 91.62 201 HIS A C 1
ATOM 1615 O O . HIS A 1 201 ? -10.102 6.361 -6.796 1.00 91.62 201 HIS A O 1
ATOM 1621 N N . LEU A 1 202 ? -11.443 4.838 -7.812 1.00 93.44 202 LEU A N 1
ATOM 1622 C CA . LEU A 1 202 ? -11.053 3.687 -7.012 1.00 93.44 202 LEU A CA 1
ATOM 1623 C C . LEU A 1 202 ? -10.051 2.855 -7.814 1.00 93.44 202 LEU A C 1
ATOM 1625 O O . LEU A 1 202 ? -10.295 2.500 -8.968 1.00 93.44 202 LEU A O 1
ATOM 1629 N N . ILE A 1 203 ? -8.885 2.598 -7.227 1.00 91.50 203 ILE A N 1
ATOM 1630 C CA . ILE A 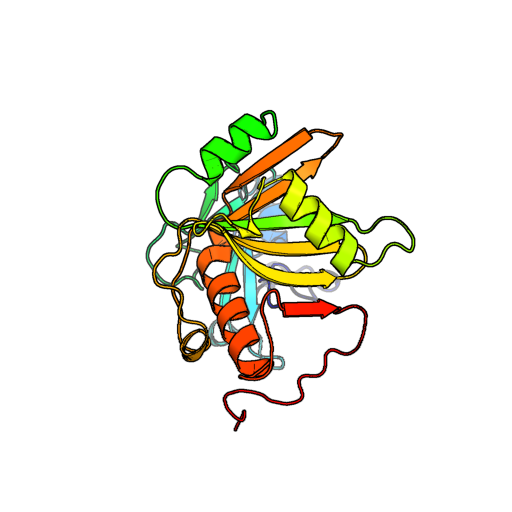1 203 ? -7.781 1.917 -7.906 1.00 91.50 203 ILE A CA 1
ATOM 1631 C C . ILE A 1 203 ? -7.345 0.726 -7.067 1.00 91.50 203 ILE A C 1
ATOM 1633 O O . ILE A 1 203 ? -6.927 0.901 -5.924 1.00 91.50 203 ILE A O 1
ATOM 1637 N N . ARG A 1 204 ? -7.377 -0.479 -7.639 1.00 90.44 204 ARG A N 1
ATOM 1638 C CA . ARG A 1 204 ? -6.828 -1.670 -6.983 1.00 90.44 204 ARG A CA 1
ATOM 1639 C C . ARG A 1 204 ? -5.297 -1.592 -6.939 1.00 90.44 204 ARG A C 1
ATOM 1641 O O . ARG A 1 204 ? -4.666 -1.355 -7.966 1.00 90.44 204 ARG A O 1
ATOM 1648 N N . TRP A 1 205 ? -4.703 -1.799 -5.761 1.00 89.75 205 TRP A N 1
ATOM 1649 C CA . TRP A 1 205 ? -3.265 -1.597 -5.526 1.00 89.75 205 TRP A CA 1
ATOM 1650 C C . TRP A 1 205 ? -2.576 -2.791 -4.816 1.00 89.75 205 TRP A C 1
ATOM 1652 O O . TRP A 1 205 ? -2.244 -2.723 -3.631 1.00 89.75 205 TRP A O 1
ATOM 1662 N N . PRO A 1 206 ? -2.411 -3.934 -5.508 1.00 84.19 206 PRO A N 1
ATOM 1663 C CA . PRO A 1 206 ? -2.009 -5.224 -4.922 1.00 84.19 206 PRO A CA 1
ATOM 1664 C C . PRO A 1 206 ? -0.623 -5.248 -4.294 1.00 84.19 206 PRO A C 1
ATOM 1666 O O . PRO A 1 206 ? -0.422 -5.925 -3.289 1.00 84.19 206 PRO A O 1
ATOM 1669 N N . GLN A 1 207 ? 0.310 -4.487 -4.848 1.00 78.75 207 GLN A N 1
ATOM 1670 C CA . GLN A 1 207 ? 1.696 -4.432 -4.405 1.00 78.75 207 GLN A CA 1
ATOM 1671 C C . GLN A 1 207 ? 1.866 -3.917 -2.966 1.00 78.75 207 GLN A C 1
ATOM 1673 O O . GLN A 1 207 ? 2.871 -4.224 -2.332 1.00 78.75 207 GLN A O 1
ATOM 1678 N N . GLU A 1 208 ? 0.883 -3.191 -2.423 1.00 87.06 208 GLU A N 1
ATOM 1679 C CA . GLU A 1 208 ? 0.937 -2.657 -1.053 1.00 87.06 208 GLU A CA 1
ATOM 1680 C C . GLU A 1 208 ? 0.164 -3.503 -0.037 1.00 87.06 208 GLU A C 1
ATOM 1682 O O . GLU A 1 208 ? 0.205 -3.197 1.152 1.00 87.06 208 GLU A O 1
ATOM 1687 N N . ASN A 1 209 ? -0.500 -4.586 -0.466 1.00 89.50 209 ASN A N 1
ATOM 1688 C CA . ASN A 1 209 ? -1.296 -5.445 0.415 1.00 89.50 209 ASN A CA 1
ATOM 1689 C C . ASN A 1 209 ? -0.521 -5.851 1.684 1.00 89.50 209 ASN A C 1
ATOM 1691 O O . ASN A 1 209 ? -1.009 -5.677 2.798 1.00 89.50 209 ASN A O 1
ATOM 1695 N N . ARG A 1 210 ? 0.710 -6.355 1.518 1.00 88.56 210 ARG A N 1
ATOM 1696 C CA . ARG A 1 210 ? 1.560 -6.775 2.643 1.00 88.56 210 ARG A CA 1
ATOM 1697 C C . ARG A 1 210 ? 2.219 -5.591 3.347 1.00 88.56 210 ARG A C 1
ATOM 1699 O O . ARG A 1 210 ? 2.262 -5.566 4.571 1.00 88.56 210 ARG A O 1
ATOM 1706 N N . SER A 1 211 ? 2.727 -4.607 2.597 1.00 88.00 211 SER A N 1
ATOM 1707 C CA . SER A 1 211 ? 3.456 -3.482 3.203 1.00 88.00 211 SER A CA 1
ATOM 1708 C C . SER A 1 211 ? 2.559 -2.652 4.116 1.00 88.00 211 SER A C 1
ATOM 1710 O O . SER A 1 211 ? 2.961 -2.330 5.230 1.00 88.00 211 SER A O 1
ATOM 1712 N N . VAL A 1 212 ? 1.329 -2.366 3.692 1.00 92.06 212 VAL A N 1
ATOM 1713 C CA . VAL A 1 212 ? 0.375 -1.594 4.494 1.00 92.06 212 VAL A CA 1
ATOM 1714 C C . VAL A 1 212 ? -0.134 -2.412 5.682 1.00 92.06 212 VAL A C 1
ATOM 1716 O O . VAL A 1 212 ? -0.375 -1.842 6.742 1.00 92.06 212 VAL A O 1
ATOM 1719 N N . ALA A 1 213 ? -0.261 -3.739 5.560 1.00 92.69 213 ALA A N 1
ATOM 1720 C CA . ALA A 1 213 ? -0.553 -4.602 6.708 1.00 92.69 213 ALA A CA 1
ATOM 1721 C C . ALA A 1 213 ? 0.526 -4.461 7.796 1.00 92.69 213 ALA A C 1
ATOM 1723 O O . ALA A 1 213 ? 0.202 -4.134 8.935 1.00 92.69 213 ALA A O 1
ATOM 1724 N N . VAL A 1 214 ? 1.804 -4.583 7.418 1.00 91.62 214 VAL A N 1
ATOM 1725 C CA . VAL A 1 214 ? 2.945 -4.412 8.336 1.00 91.62 214 VAL A CA 1
ATOM 1726 C C . VAL A 1 214 ? 2.998 -3.001 8.926 1.00 91.62 214 VAL A C 1
ATOM 1728 O O . VAL A 1 214 ? 3.247 -2.852 10.115 1.00 91.62 214 VAL A O 1
ATOM 1731 N N . GLN A 1 215 ? 2.730 -1.961 8.131 1.00 92.31 215 GLN A N 1
ATOM 1732 C CA . GLN A 1 215 ? 2.715 -0.581 8.631 1.00 92.31 215 GLN A CA 1
ATOM 1733 C C . GLN A 1 215 ? 1.636 -0.355 9.696 1.00 92.31 215 GLN A C 1
ATOM 1735 O O . GLN A 1 215 ? 1.907 0.304 10.691 1.00 92.31 215 GLN A O 1
ATOM 1740 N N . ILE A 1 216 ? 0.431 -0.906 9.520 1.00 94.19 216 ILE A N 1
ATOM 1741 C CA . ILE A 1 216 ? -0.637 -0.791 10.525 1.00 94.19 216 ILE A CA 1
ATOM 1742 C C . ILE A 1 216 ? -0.286 -1.567 11.799 1.00 94.19 216 ILE A C 1
ATOM 1744 O O . ILE A 1 216 ? -0.493 -1.049 12.894 1.00 94.19 216 ILE A O 1
ATOM 1748 N N . VAL A 1 217 ? 0.285 -2.768 11.669 1.00 93.62 217 VAL A N 1
ATOM 1749 C CA . VAL A 1 217 ? 0.806 -3.542 12.809 1.00 93.62 217 VAL A CA 1
ATOM 1750 C C . VAL A 1 217 ? 1.825 -2.728 13.597 1.00 93.62 217 VAL A C 1
ATOM 1752 O O . VAL A 1 217 ? 1.713 -2.594 14.816 1.00 93.62 217 VAL A O 1
ATOM 1755 N N . GLU A 1 218 ? 2.792 -2.148 12.889 1.00 91.56 218 GLU A N 1
ATOM 1756 C CA . GLU A 1 218 ? 3.843 -1.342 13.493 1.00 91.56 218 GLU A CA 1
ATOM 1757 C C . GLU A 1 218 ? 3.271 -0.099 14.167 1.00 91.56 218 GLU A C 1
ATOM 1759 O O . GLU A 1 218 ? 3.660 0.214 15.287 1.00 91.56 218 GLU A O 1
ATOM 1764 N N . LEU A 1 219 ? 2.287 0.550 13.543 1.00 92.62 219 LEU A N 1
ATOM 1765 C CA . LEU A 1 219 ? 1.605 1.70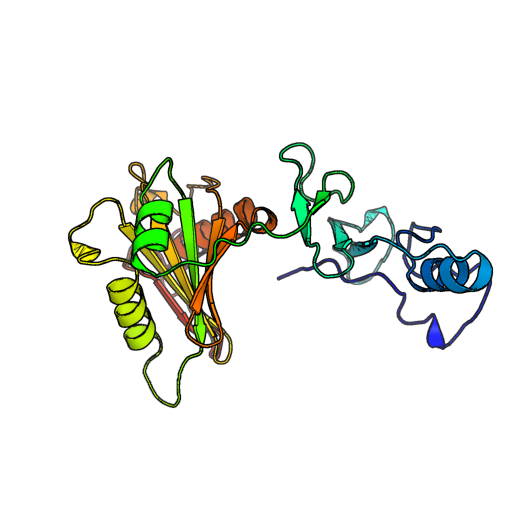6 14.108 1.00 92.62 219 LEU A CA 1
ATOM 1766 C C . LEU A 1 219 ? 0.958 1.368 15.457 1.00 92.62 219 LEU A C 1
ATOM 1768 O O . LEU A 1 219 ? 1.221 2.052 16.440 1.00 92.62 219 LEU A O 1
ATOM 1772 N N . HIS A 1 220 ? 0.217 0.257 15.542 1.00 93.25 220 HIS A N 1
ATOM 1773 C CA . HIS A 1 220 ? -0.315 -0.241 16.817 1.00 93.25 220 HIS A CA 1
ATOM 1774 C C . HIS A 1 220 ? 0.784 -0.533 17.844 1.00 93.25 220 HIS A C 1
ATOM 1776 O O . HIS A 1 220 ? 0.614 -0.249 19.035 1.00 93.25 220 HIS A O 1
ATOM 1782 N N . ARG A 1 221 ? 1.899 -1.124 17.398 1.00 92.12 221 ARG A N 1
ATOM 1783 C CA . ARG A 1 221 ? 3.032 -1.474 18.258 1.00 92.12 221 ARG A CA 1
ATOM 1784 C C . ARG A 1 221 ? 3.666 -0.226 18.864 1.00 92.12 221 ARG A C 1
ATOM 1786 O O . ARG A 1 221 ? 3.899 -0.210 20.070 1.00 92.12 221 ARG A O 1
ATOM 1793 N N . VAL A 1 222 ? 3.919 0.812 18.068 1.00 90.44 222 VAL A N 1
ATOM 1794 C CA . VAL A 1 222 ? 4.605 2.023 18.538 1.00 90.44 222 VAL A CA 1
ATOM 1795 C C . VAL A 1 222 ? 3.689 2.952 19.328 1.00 90.44 222 VAL A C 1
ATOM 1797 O O . VAL A 1 222 ? 4.140 3.512 20.321 1.00 90.44 222 VAL A O 1
ATOM 1800 N N . THR A 1 223 ? 2.406 3.091 18.967 1.00 89.19 223 THR A N 1
ATOM 1801 C CA . THR A 1 223 ? 1.490 4.020 19.657 1.00 89.19 223 THR A CA 1
ATOM 1802 C C . THR A 1 223 ? 1.092 3.561 21.054 1.00 89.19 223 THR A C 1
ATOM 1804 O O . THR A 1 223 ? 0.851 4.409 21.912 1.00 89.19 223 THR A O 1
ATOM 1807 N N . GLY A 1 224 ? 1.013 2.247 21.291 1.00 85.62 224 GLY A N 1
ATOM 1808 C CA . GLY A 1 224 ? 0.679 1.711 22.609 1.00 85.62 224 GLY A CA 1
ATOM 1809 C C . GLY A 1 224 ? -0.756 1.270 22.823 1.00 85.62 224 GLY A C 1
ATOM 1810 O O . GLY A 1 224 ? -1.574 1.270 21.904 1.00 85.62 224 GLY A O 1
ATOM 1811 N N . TYR A 1 225 ? -1.053 0.894 24.070 1.00 85.44 225 TYR A N 1
ATOM 1812 C CA . TYR A 1 225 ? -2.412 0.579 24.534 1.00 85.44 225 TYR A CA 1
ATOM 1813 C C . TYR A 1 225 ? -3.222 1.828 24.912 1.00 85.44 225 TYR A C 1
ATOM 1815 O O . TYR A 1 225 ? -4.442 1.781 24.888 1.00 85.44 225 TYR A O 1
ATOM 1823 N N . GLY A 1 226 ? -2.562 2.950 25.227 1.00 83.44 226 GLY A N 1
ATOM 1824 C CA . GLY A 1 226 ? -3.227 4.192 25.655 1.00 83.44 226 GLY A CA 1
ATOM 1825 C C . GLY A 1 226 ? -3.686 5.119 24.524 1.00 83.44 226 GLY A C 1
ATOM 1826 O O . GLY A 1 226 ? -4.139 6.224 24.800 1.00 83.44 226 GLY A O 1
ATOM 1827 N N . ALA A 1 227 ? -3.512 4.719 23.264 1.00 88.31 227 ALA A N 1
ATOM 1828 C CA . ALA A 1 227 ? -3.960 5.485 22.104 1.00 88.31 227 ALA A CA 1
ATOM 1829 C C . ALA A 1 227 ? -5.350 5.021 21.640 1.00 88.31 227 ALA A C 1
ATOM 1831 O O . ALA A 1 227 ? -5.767 3.907 21.947 1.00 88.31 227 ALA A O 1
ATOM 1832 N N . GLU A 1 228 ? -6.032 5.844 20.847 1.00 90.75 228 GLU A N 1
ATOM 1833 C CA . GLU A 1 228 ? -7.300 5.498 20.198 1.00 90.75 228 GLU A CA 1
ATOM 1834 C C . GLU A 1 228 ? -7.174 5.658 18.682 1.00 90.75 228 GLU A C 1
ATOM 1836 O O . GLU A 1 228 ? -6.445 6.528 18.192 1.00 90.75 228 GLU A O 1
ATOM 1841 N N . ILE A 1 229 ? -7.891 4.815 17.936 1.00 93.38 229 ILE A N 1
ATOM 1842 C CA . ILE A 1 229 ? -8.014 4.960 16.485 1.00 93.38 229 ILE A CA 1
ATOM 1843 C C . ILE A 1 229 ? -9.070 6.028 16.127 1.00 93.38 229 ILE A C 1
ATOM 1845 O O . ILE A 1 229 ? -10.051 6.184 16.854 1.00 93.38 229 ILE A O 1
ATOM 1849 N N . PRO A 1 230 ? -8.914 6.750 15.001 1.00 96.38 230 PRO A N 1
ATOM 1850 C CA . PRO A 1 230 ? -7.786 6.679 14.083 1.00 96.38 230 PRO A CA 1
ATOM 1851 C C . PRO A 1 230 ? -6.522 7.319 14.665 1.00 96.38 230 PRO A C 1
ATOM 1853 O O . PRO A 1 230 ? -6.550 8.452 15.149 1.00 96.38 230 PRO A O 1
ATOM 1856 N N . PHE A 1 231 ? -5.395 6.620 14.540 1.00 95.12 231 PHE A N 1
ATOM 1857 C CA . PHE A 1 231 ? -4.091 7.174 14.890 1.00 95.12 231 PHE A CA 1
ATOM 1858 C C . PHE A 1 231 ? -3.750 8.352 13.981 1.00 95.12 231 PHE A C 1
ATOM 1860 O O . PHE A 1 231 ? -4.095 8.348 12.801 1.00 95.12 231 PHE A O 1
ATOM 1867 N N . TYR A 1 232 ? -3.055 9.355 14.507 1.00 93.62 232 TYR A N 1
ATOM 1868 C CA . TYR A 1 232 ? -2.660 10.532 13.742 1.00 93.62 232 TYR A CA 1
ATOM 1869 C C . TYR A 1 232 ? -1.142 10.697 13.767 1.00 93.62 232 TYR A C 1
ATOM 1871 O O . TYR A 1 232 ? -0.563 10.932 14.826 1.00 93.62 232 TYR A O 1
ATOM 1879 N N . GLU A 1 233 ? -0.513 10.615 12.596 1.00 92.56 233 GLU A N 1
ATOM 1880 C CA . GLU A 1 233 ? 0.919 10.848 12.417 1.00 92.56 233 GLU A CA 1
ATOM 1881 C C . GLU A 1 233 ? 1.162 11.952 11.393 1.00 92.56 233 GLU A C 1
ATOM 1883 O O . GLU A 1 233 ? 0.762 11.864 10.229 1.00 92.56 233 GLU A O 1
ATOM 1888 N N . ASN A 1 234 ? 1.858 13.003 11.820 1.00 91.81 234 ASN A N 1
ATOM 1889 C CA . ASN A 1 234 ? 2.325 14.052 10.928 1.00 91.81 234 ASN A CA 1
ATOM 1890 C C . ASN A 1 234 ? 3.829 13.906 10.700 1.00 91.81 234 ASN A C 1
ATOM 1892 O O . ASN A 1 234 ? 4.625 14.287 11.552 1.00 91.81 234 ASN A O 1
ATOM 1896 N N . HIS A 1 235 ? 4.215 13.391 9.536 1.00 91.56 235 HIS A N 1
ATOM 1897 C CA . HIS A 1 235 ? 5.615 13.162 9.177 1.00 91.56 235 HIS A CA 1
ATOM 1898 C C . HIS A 1 235 ? 6.315 14.420 8.638 1.00 91.56 235 HIS A C 1
ATOM 1900 O O . HIS A 1 235 ? 7.480 14.355 8.251 1.00 91.56 235 HIS A O 1
ATOM 1906 N N . ASN A 1 236 ? 5.635 15.573 8.616 1.00 88.12 236 ASN A N 1
ATOM 1907 C CA . ASN A 1 236 ? 6.283 16.871 8.383 1.00 88.12 236 ASN A CA 1
ATOM 1908 C C . ASN A 1 236 ? 7.034 17.383 9.613 1.00 88.12 236 ASN A C 1
ATOM 1910 O O . ASN A 1 236 ? 7.819 18.323 9.513 1.00 88.12 236 ASN A O 1
ATOM 1914 N N . SER A 1 237 ? 6.768 16.791 10.772 1.00 86.88 237 SER A N 1
ATOM 1915 C CA . SER A 1 237 ? 7.455 17.060 12.023 1.00 86.88 237 SER A CA 1
ATOM 1916 C C . SER A 1 237 ? 7.968 15.751 12.619 1.00 86.88 237 SER A C 1
ATOM 1918 O O . SER A 1 237 ? 7.702 14.656 12.119 1.00 86.88 237 SER A O 1
ATOM 1920 N N . ARG A 1 238 ? 8.759 15.852 13.689 1.00 86.44 238 ARG A N 1
ATOM 1921 C CA . ARG A 1 238 ? 9.242 14.671 14.403 1.00 86.44 238 ARG A CA 1
ATOM 1922 C C . ARG A 1 238 ? 8.056 13.945 15.043 1.00 86.44 238 ARG A C 1
ATOM 1924 O O . ARG A 1 238 ? 7.414 14.492 15.936 1.00 86.44 238 ARG A O 1
ATOM 1931 N N . VAL A 1 239 ? 7.808 12.711 14.611 1.00 86.62 239 VAL A N 1
ATOM 1932 C CA . VAL A 1 239 ? 6.842 11.806 15.246 1.00 86.62 239 VAL A CA 1
ATOM 1933 C C . VAL A 1 239 ? 7.507 11.167 16.465 1.00 86.62 239 VAL A C 1
ATOM 1935 O O . VAL A 1 239 ? 8.642 10.694 16.385 1.00 86.62 239 VAL A O 1
ATOM 1938 N N . VAL A 1 240 ? 6.826 11.200 17.609 1.00 83.88 240 VAL A N 1
ATOM 1939 C CA . VAL A 1 240 ? 7.300 10.612 18.867 1.00 83.88 240 VAL A CA 1
ATOM 1940 C C . VAL A 1 240 ? 6.180 9.766 19.450 1.00 83.88 240 VAL A C 1
ATOM 1942 O O . VAL A 1 240 ? 5.056 10.242 19.593 1.00 83.88 240 VAL A O 1
ATOM 1945 N N . HIS A 1 241 ? 6.506 8.531 19.823 1.00 86.19 241 HIS A N 1
ATOM 1946 C CA . HIS A 1 241 ? 5.588 7.640 20.518 1.00 86.19 241 HIS A CA 1
ATOM 1947 C C . HIS A 1 241 ? 6.052 7.440 21.954 1.00 86.19 241 HIS A C 1
ATOM 1949 O O . HIS A 1 241 ? 7.203 7.080 22.194 1.00 86.19 241 HIS A O 1
ATOM 1955 N N . ALA A 1 242 ? 5.161 7.701 22.907 1.00 74.88 242 ALA A N 1
ATOM 1956 C CA . ALA A 1 242 ? 5.512 7.723 24.323 1.00 74.88 242 ALA A CA 1
ATOM 1957 C C . ALA A 1 242 ? 5.297 6.380 25.041 1.00 74.88 242 ALA A C 1
ATOM 1959 O O . ALA A 1 242 ? 5.785 6.219 26.155 1.00 74.88 242 ALA A O 1
ATOM 1960 N N . ASN A 1 243 ? 4.560 5.432 24.449 1.00 83.88 243 ASN A N 1
ATOM 1961 C CA . ASN A 1 243 ? 4.108 4.236 25.166 1.00 83.88 243 ASN A CA 1
ATOM 1962 C C . ASN A 1 243 ? 3.995 2.982 24.272 1.00 83.88 243 ASN A C 1
ATOM 1964 O O . ASN A 1 243 ? 2.901 2.447 24.141 1.00 83.88 243 ASN A O 1
ATOM 1968 N N . PRO A 1 244 ? 5.068 2.508 23.617 1.00 85.69 244 PRO A N 1
ATOM 1969 C CA . PRO A 1 244 ? 4.986 1.354 22.722 1.00 85.69 244 PRO A CA 1
ATOM 1970 C C . PRO A 1 244 ? 4.540 0.078 23.456 1.00 85.69 244 PRO A C 1
ATOM 1972 O O . PRO A 1 244 ? 4.928 -0.167 24.595 1.00 85.69 244 PRO A O 1
ATOM 1975 N N . ARG A 1 245 ? 3.745 -0.767 22.785 1.00 85.62 245 ARG A N 1
ATOM 1976 C CA . ARG A 1 245 ? 3.228 -2.036 23.337 1.00 85.62 245 ARG A CA 1
ATOM 1977 C C . ARG A 1 245 ? 4.328 -3.064 23.602 1.00 85.62 245 ARG A C 1
ATOM 1979 O O . ARG A 1 245 ? 4.166 -3.908 24.475 1.00 85.62 245 ARG A O 1
ATOM 1986 N N . GLU A 1 246 ? 5.432 -2.983 22.861 1.00 71.56 246 GLU A N 1
ATOM 1987 C CA . GLU A 1 246 ? 6.624 -3.813 23.043 1.00 71.56 246 GLU A CA 1
ATOM 1988 C C . GLU A 1 246 ? 7.880 -2.938 22.903 1.00 71.56 246 GLU A C 1
ATOM 1990 O O . GLU A 1 246 ? 8.012 -2.177 21.937 1.00 71.56 246 GLU A O 1
ATOM 1995 N N . TYR A 1 247 ? 8.809 -3.038 23.859 1.00 56.50 247 TYR A N 1
ATOM 1996 C CA . TYR A 1 247 ? 10.109 -2.370 23.775 1.00 56.50 247 TYR A CA 1
ATOM 1997 C C . TYR A 1 247 ? 10.917 -2.973 22.624 1.00 56.50 247 TYR A C 1
ATOM 1999 O O . TYR A 1 247 ? 11.117 -4.186 22.573 1.00 56.50 247 TYR A O 1
ATOM 2007 N N . VAL A 1 248 ? 11.395 -2.124 21.710 1.00 54.50 248 VAL A N 1
ATOM 2008 C CA . VAL A 1 248 ? 12.412 -2.529 20.732 1.00 54.50 248 VAL A CA 1
ATOM 2009 C C . VAL A 1 248 ? 13.665 -2.879 21.538 1.00 54.50 248 VAL A C 1
ATOM 2011 O O . VAL A 1 248 ? 14.208 -2.001 22.208 1.00 54.50 248 VAL A O 1
ATOM 2014 N N . LYS A 1 249 ? 14.055 -4.157 21.554 1.00 41.28 249 LYS A N 1
ATOM 2015 C CA . LYS A 1 249 ? 15.394 -4.563 21.995 1.00 41.28 249 LYS A CA 1
ATOM 2016 C C . LYS A 1 249 ? 16.397 -4.299 20.885 1.00 41.28 249 LYS A C 1
ATOM 2018 O O . LYS A 1 249 ? 16.026 -4.541 19.715 1.00 41.28 249 LYS A O 1
#

Foldseek 3Di:
DFDQDQLAAPCCVPDDDQPDAGAAADDDLQRHVVNQVCCCVVVVDHDQWHKGWTFPDPPDRHPVRTQAIATPGDPPWDWAACPDDDLRDHVRTDTHHWDKDWDALVVVLVVLQDDAKAKEKEKDFADDPDDQVVVQVVVCCVNDPPLVPDPQWDFAEWEADPRMIITIIMGNPNPDDLVCLLVDQDFHFYWYWYDDPNIIMITGDRSCRRVVSNVSSVVSQQQAPPDDPPYYYYPVDDDHHDHGNDDDD

InterPro domains:
  IPR011118 Tannase/feruloyl esterase [PF07519] (26-95)
  IPR011118 Tannase/feruloyl esterase [PTHR33938] (29-97)

Sequence (249 aa):
MGAPWYIAGPTQASTLSPSLYSVPGYQDAKHDIFLALINWVENGTAPDYIIGSRFNSSVEYTSNTIDKQRPICAYPKLAQYVGSGDIDDAANFECKALVRTTSNLPNIRDEILKDNAKRIIIRMKSEGSEDCRTTAYRIVGEVFLDWKQDNRILFLAIQVWGNRIFVNVDVNRDNYNYDTAHKDQTVLPVYVLRRHRGNWHLIRWPQENRSVAVQIVELHRVTGYGAEIPFYENHNSRVVHANPREYVK